Protein AF-A0A2N0QDV9-F1 (afdb_monomer_lite)

Foldseek 3Di:
DFKKKKKWWAFAFWDDDPFKIKGKTWAQADPVRDTAIAIEMETPPLDDPQADDDDHQWTKTFIAGWDADPLHIYGHGSHIHTDDADADPVRDGDGDDSSRDDHIFMKMKDKWAFDDAWADEPQKIWTKTWDFDDDPVDPGTDIAIAIEIEGCPPPLCVVCNVVSQFFGIKIFIFTFPGWDDFANHIYGYGYTPDIDGDPVGTDPDDDDDDYDDYDDDPDDRSVVVRVPGDHYDDDDDDDDDDDDDDDDPPPVVVVVVVVVVPDDDDPPLPPVCVVDVFWDWDDDPNDIDTDGDDD

pLDDT: mean 71.98, std 25.56, range [22.72, 97.56]

Radius of gyration: 20.95 Å; chains: 1; bounding box: 56×57×56 Å

Secondary structure (DSSP, 8-state):
--EEEEEEEEEEEEEE-SSEEEEEEE---TTT----EEEEEEETT---TTB----TT-EEEEEEEEEEETTEEEEEEEEEEEPPPPB-TTS-BPPPPTTTSPP-PPEEEEEEEE-S--EEETTEEEEEEEEEE--TTSSS-EEEEEEEEEETT-GGGGGGTTTTTTBS-EEEEEEEEEEEEETTEEEEEEEEEEEEE-TT-B---------PPP---SS-HHHHHHTT--------------------THHHHHHHHHTTS-----TTHHHHHTT-TTEEEEEETTEEEEEEPP-

Sequence (295 aa):
MTATLSVIALVVRLRESSHTAFGDAIYREKVSNENPVFGFKQFSNALHDYNEAFKEGDLVHFGGKFTIDDNKLMLLVEAACVLEPQLGRNGERLKWEPEKIPSTKPFVHITTSACEPLSTSNNMNFVKTKSLIYSPFHSAARYINFEIGYSSESKWLEYLSDKWSEFANFFVAGFLEAIYTDGSTTYVQIDAKLIDYDVRFRTSTSSNNYQPSPQRSTTNAFAQRRNKSTPNSPVKTHITPKSANYLICVMVKLINLLNRKEVIIKKEVVEDAERNKNYFAYYTNNKKICQKSFP

Organism: NCBI:txid588596

Structure (mmCIF, N/CA/C/O backbone):
data_AF-A0A2N0QDV9-F1
#
_entry.id   AF-A0A2N0QDV9-F1
#
loop_
_atom_site.group_PDB
_atom_site.id
_atom_site.type_symbol
_atom_site.label_atom_id
_atom_site.label_alt_id
_atom_site.label_comp_id
_atom_site.label_asym_id
_atom_site.label_entity_id
_atom_site.label_seq_id
_atom_site.pdbx_PDB_ins_code
_atom_site.Cartn_x
_atom_site.Cartn_y
_atom_site.Cartn_z
_atom_site.occupancy
_atom_site.B_iso_or_equiv
_atom_site.auth_seq_id
_atom_site.auth_comp_id
_atom_site.auth_asym_id
_atom_site.auth_atom_id
_atom_site.pdbx_PDB_model_num
ATOM 1 N N . MET A 1 1 ? -14.960 -0.781 0.902 1.00 70.00 1 MET A N 1
ATOM 2 C CA . MET A 1 1 ? -13.769 -0.260 1.605 1.00 70.00 1 MET A CA 1
ATOM 3 C C . MET A 1 1 ? -12.644 -0.085 0.610 1.00 70.00 1 MET A C 1
ATOM 5 O O . MET A 1 1 ? -12.568 -0.858 -0.340 1.00 70.00 1 MET A O 1
ATOM 9 N N . THR A 1 2 ? -11.808 0.925 0.825 1.00 81.06 2 THR A N 1
ATOM 10 C CA . THR A 1 2 ? -10.700 1.298 -0.062 1.00 81.06 2 THR A CA 1
ATOM 11 C C . THR A 1 2 ? -9.374 0.934 0.603 1.00 81.06 2 THR A C 1
ATOM 13 O O . THR A 1 2 ? -9.279 0.996 1.827 1.00 81.06 2 THR A O 1
ATOM 16 N N . ALA A 1 3 ? -8.358 0.576 -0.178 1.00 91.31 3 ALA A N 1
ATOM 17 C CA . ALA A 1 3 ? -6.980 0.466 0.294 1.00 91.31 3 ALA A CA 1
ATOM 18 C C . ALA A 1 3 ? -6.031 0.875 -0.834 1.00 91.31 3 ALA A C 1
ATOM 20 O O . ALA A 1 3 ? -5.851 0.135 -1.803 1.00 91.31 3 ALA A O 1
ATOM 21 N N . THR A 1 4 ? -5.480 2.081 -0.734 1.00 94.88 4 THR A N 1
ATOM 22 C CA . THR A 1 4 ? -4.576 2.668 -1.725 1.00 94.88 4 THR A CA 1
ATOM 23 C C . THR A 1 4 ? -3.191 2.931 -1.147 1.00 94.88 4 THR A C 1
ATOM 25 O O . THR A 1 4 ? -3.016 3.112 0.057 1.00 94.88 4 THR A O 1
ATOM 28 N N . LEU A 1 5 ? -2.201 2.885 -2.032 1.00 94.06 5 LEU A N 1
ATOM 29 C CA . LEU A 1 5 ? -0.769 2.851 -1.759 1.00 94.06 5 LEU A CA 1
ATOM 30 C C . LEU A 1 5 ? -0.060 3.813 -2.721 1.00 94.06 5 LEU A C 1
ATOM 32 O O . LEU A 1 5 ? -0.370 3.838 -3.911 1.00 94.06 5 LEU A O 1
ATOM 36 N N . SER A 1 6 ? 0.897 4.577 -2.198 1.00 94.19 6 SER A N 1
ATOM 37 C CA . SER A 1 6 ? 1.837 5.422 -2.934 1.00 94.19 6 SER A CA 1
ATOM 38 C C . SER A 1 6 ? 3.269 5.110 -2.489 1.00 94.19 6 SER A C 1
ATOM 40 O O . SER A 1 6 ? 3.591 5.242 -1.305 1.00 94.19 6 SER A O 1
ATOM 42 N N . VAL A 1 7 ? 4.141 4.720 -3.421 1.00 93.94 7 VAL A N 1
ATOM 43 C CA . VAL A 1 7 ? 5.538 4.340 -3.144 1.00 93.94 7 VAL A CA 1
ATOM 44 C C . VAL A 1 7 ? 6.446 4.670 -4.331 1.00 93.94 7 VAL A C 1
ATOM 46 O O . VAL A 1 7 ? 6.047 4.507 -5.479 1.00 93.94 7 VAL A O 1
ATOM 49 N N . ILE A 1 8 ? 7.673 5.129 -4.066 1.00 93.94 8 ILE A N 1
ATOM 50 C CA . ILE A 1 8 ? 8.724 5.227 -5.092 1.00 93.94 8 ILE A CA 1
ATOM 51 C C . ILE A 1 8 ? 9.586 3.971 -4.987 1.00 93.94 8 ILE A C 1
ATOM 53 O O . ILE A 1 8 ? 10.082 3.672 -3.897 1.00 93.94 8 ILE A O 1
ATOM 57 N N . ALA A 1 9 ? 9.737 3.251 -6.096 1.00 95.31 9 ALA A N 1
ATOM 58 C CA . ALA A 1 9 ? 10.366 1.939 -6.147 1.00 95.31 9 ALA A CA 1
ATOM 59 C C . ALA A 1 9 ? 11.146 1.715 -7.450 1.00 95.31 9 ALA A C 1
ATOM 61 O O . ALA A 1 9 ? 10.781 2.236 -8.501 1.00 95.31 9 ALA A O 1
ATOM 62 N N . LEU A 1 10 ? 12.211 0.921 -7.382 1.00 95.31 10 LEU A N 1
ATOM 63 C CA . LEU A 1 10 ? 12.990 0.474 -8.535 1.00 95.31 10 LEU A CA 1
ATOM 64 C C . LEU A 1 10 ? 12.353 -0.784 -9.128 1.00 95.31 10 LEU A C 1
ATOM 66 O O . LEU A 1 10 ? 12.128 -1.761 -8.410 1.00 95.31 10 LEU A O 1
ATOM 70 N N . VAL A 1 11 ? 12.080 -0.774 -10.432 1.00 96.69 11 VAL A N 1
ATOM 71 C CA . VAL A 1 11 ? 11.555 -1.941 -11.154 1.00 96.69 11 VAL A CA 1
ATOM 72 C C . VAL A 1 11 ? 12.692 -2.937 -11.374 1.00 96.69 11 VAL A C 1
ATOM 74 O O . VAL A 1 11 ? 13.601 -2.687 -12.164 1.00 96.69 11 VAL A O 1
ATOM 77 N N . VAL A 1 12 ? 12.647 -4.072 -10.671 1.00 96.12 12 VAL A N 1
ATOM 78 C CA . VAL A 1 12 ? 13.681 -5.128 -10.739 1.00 96.12 12 VAL A CA 1
ATOM 79 C C . VAL A 1 12 ? 13.264 -6.323 -11.592 1.00 96.12 12 VAL A C 1
ATOM 81 O O . VAL A 1 12 ? 14.084 -7.196 -11.871 1.00 96.12 12 VAL A O 1
ATOM 84 N N . ARG A 1 13 ? 11.987 -6.388 -11.981 1.00 97.06 13 ARG A N 1
ATOM 85 C CA . ARG A 1 13 ? 11.452 -7.377 -12.913 1.00 97.06 13 ARG A CA 1
ATOM 86 C C . ARG A 1 13 ? 10.214 -6.827 -13.607 1.00 97.06 13 ARG A C 1
ATOM 88 O O . ARG A 1 13 ? 9.307 -6.364 -12.917 1.00 97.06 13 ARG A O 1
ATOM 95 N N . LEU A 1 14 ? 10.132 -6.956 -14.926 1.00 96.56 14 LEU A N 1
ATOM 96 C CA . LEU A 1 14 ? 8.953 -6.621 -15.722 1.00 96.56 14 LEU A CA 1
ATOM 97 C C . LEU A 1 14 ? 8.621 -7.763 -16.686 1.00 96.56 14 LEU A C 1
ATOM 99 O O . LEU A 1 14 ? 9.490 -8.358 -17.317 1.00 96.56 14 LEU A O 1
ATOM 103 N N . ARG A 1 15 ? 7.334 -8.082 -16.797 1.00 96.12 15 ARG A N 1
ATOM 104 C CA . ARG A 1 15 ? 6.776 -9.013 -17.774 1.00 96.12 15 ARG A CA 1
ATOM 105 C C . ARG A 1 15 ? 5.546 -8.384 -18.395 1.00 96.12 15 ARG A C 1
ATOM 107 O O . ARG A 1 15 ? 4.671 -7.883 -17.690 1.00 96.12 15 ARG A O 1
ATOM 114 N N . GLU A 1 16 ? 5.477 -8.443 -19.712 1.00 91.94 16 GLU A N 1
ATOM 115 C CA . GLU A 1 16 ? 4.384 -7.872 -20.486 1.00 91.94 16 GLU A CA 1
ATOM 116 C C . GLU A 1 16 ? 3.552 -8.969 -21.152 1.00 91.94 16 GLU A C 1
ATOM 118 O O . GLU A 1 16 ? 3.992 -10.098 -21.375 1.00 91.94 16 GLU A O 1
ATOM 123 N N . SER A 1 17 ? 2.304 -8.625 -21.432 1.00 89.44 17 SER A N 1
ATOM 124 C CA . SER A 1 17 ? 1.302 -9.442 -22.110 1.00 89.44 17 SER A CA 1
ATOM 125 C C . SER A 1 17 ? 0.343 -8.498 -22.833 1.00 89.44 17 SER A C 1
ATOM 127 O O . SER A 1 17 ? 0.322 -7.306 -22.528 1.00 89.44 17 SER A O 1
ATOM 129 N N . SER A 1 18 ? -0.499 -9.007 -23.737 1.00 85.38 18 SER A N 1
ATOM 130 C CA . SER A 1 18 ? -1.385 -8.176 -24.574 1.00 85.38 18 SER A CA 1
ATOM 131 C C . SER A 1 18 ? -2.261 -7.171 -23.807 1.00 85.38 18 SER A C 1
ATOM 133 O O . SER A 1 18 ? -2.671 -6.163 -24.384 1.00 85.38 18 SER A O 1
ATOM 135 N N . HIS A 1 19 ? -2.566 -7.434 -22.528 1.00 87.81 19 HIS A N 1
ATOM 136 C CA . HIS A 1 19 ? -3.451 -6.597 -21.707 1.00 87.81 19 HIS A CA 1
ATOM 137 C C . HIS A 1 19 ? -2.918 -6.263 -20.301 1.00 87.81 19 HIS A C 1
ATOM 139 O O . HIS A 1 19 ? -3.566 -5.499 -19.583 1.00 87.81 19 HIS A O 1
ATOM 145 N N . THR A 1 20 ? -1.768 -6.808 -19.880 1.00 91.38 20 THR A N 1
ATOM 146 C CA . THR A 1 20 ? -1.174 -6.502 -18.562 1.00 91.38 20 THR A CA 1
ATOM 147 C C . THR A 1 20 ? 0.347 -6.430 -18.576 1.00 91.38 20 THR A C 1
ATOM 149 O O . THR A 1 20 ? 1.011 -7.313 -19.122 1.00 91.38 20 THR A O 1
ATOM 152 N N . ALA A 1 21 ? 0.882 -5.433 -17.878 1.00 93.06 21 ALA A N 1
ATOM 153 C CA . ALA A 1 21 ? 2.255 -5.411 -17.391 1.00 93.06 21 ALA A CA 1
ATOM 154 C C . ALA A 1 21 ? 2.257 -5.879 -15.926 1.00 93.06 21 ALA A C 1
ATOM 156 O O . ALA A 1 21 ? 1.385 -5.494 -15.145 1.00 93.06 21 ALA A O 1
ATOM 157 N N . PHE A 1 22 ? 3.194 -6.733 -15.529 1.00 95.44 22 PHE A N 1
ATOM 158 C CA . PHE A 1 22 ? 3.298 -7.231 -14.155 1.00 95.44 22 PHE A CA 1
ATOM 159 C C . PHE A 1 22 ? 4.736 -7.600 -13.806 1.00 95.44 22 PHE A C 1
ATOM 161 O O . PHE A 1 22 ? 5.542 -7.901 -14.683 1.00 95.44 22 PHE A O 1
ATOM 168 N N . GLY A 1 23 ? 5.079 -7.594 -12.523 1.00 96.38 23 GLY A N 1
ATOM 169 C CA . GLY A 1 23 ? 6.467 -7.791 -12.132 1.00 96.38 23 GLY A CA 1
ATOM 170 C C . GLY A 1 23 ? 6.729 -7.625 -10.647 1.00 96.38 23 GLY A C 1
ATOM 171 O O . GLY A 1 23 ? 5.826 -7.759 -9.819 1.00 96.38 23 GLY A O 1
ATOM 172 N N . ASP A 1 24 ? 7.987 -7.331 -10.335 1.00 97.56 24 ASP A N 1
ATOM 173 C CA . ASP A 1 24 ? 8.483 -7.105 -8.984 1.00 97.56 24 ASP A CA 1
ATOM 174 C C . ASP A 1 24 ? 9.263 -5.789 -8.936 1.00 97.56 24 ASP A C 1
ATOM 176 O O . ASP A 1 24 ? 10.072 -5.485 -9.819 1.00 97.56 24 ASP A O 1
ATOM 180 N N . ALA A 1 25 ? 9.027 -5.012 -7.885 1.00 96.94 25 ALA A N 1
ATOM 181 C CA . ALA A 1 25 ? 9.718 -3.759 -7.621 1.00 96.94 25 ALA A CA 1
ATOM 182 C C . ALA A 1 25 ? 10.193 -3.716 -6.165 1.00 96.94 25 ALA A C 1
ATOM 184 O O . ALA A 1 25 ? 9.624 -4.380 -5.293 1.00 96.94 25 ALA A O 1
ATOM 185 N N . ILE A 1 26 ? 11.244 -2.940 -5.903 1.00 95.12 26 ILE A N 1
ATOM 186 C CA . ILE A 1 26 ? 11.798 -2.750 -4.559 1.00 95.12 26 ILE A CA 1
ATOM 187 C C . ILE A 1 26 ? 11.698 -1.291 -4.141 1.00 95.12 26 ILE A C 1
ATOM 189 O O . ILE A 1 26 ? 12.078 -0.393 -4.891 1.00 95.12 26 ILE A O 1
ATOM 193 N N . TYR A 1 27 ? 11.216 -1.045 -2.928 1.00 92.81 27 TYR A N 1
ATOM 194 C CA . TYR A 1 27 ? 11.435 0.234 -2.253 1.00 92.81 27 TYR A CA 1
ATOM 195 C C . TYR A 1 27 ? 12.565 0.074 -1.232 1.00 92.81 27 TYR A C 1
ATOM 197 O O . TYR A 1 27 ? 13.022 -1.040 -0.982 1.00 92.81 27 TYR A O 1
ATOM 205 N N . ARG A 1 28 ? 13.046 1.179 -0.661 1.00 86.81 28 ARG A N 1
ATOM 206 C CA . ARG A 1 28 ? 14.083 1.173 0.378 1.00 86.81 28 ARG A CA 1
ATOM 207 C C . ARG A 1 28 ? 13.483 1.697 1.671 1.00 86.81 28 ARG A C 1
ATOM 209 O O . ARG A 1 28 ? 13.173 2.884 1.752 1.00 86.81 28 ARG A O 1
ATOM 216 N N . GLU A 1 29 ? 13.308 0.835 2.665 1.00 84.12 29 GLU A N 1
ATOM 217 C CA . GLU A 1 29 ? 12.724 1.236 3.948 1.00 84.12 29 GLU A CA 1
ATOM 218 C C . GLU A 1 29 ? 13.679 2.197 4.686 1.00 84.12 29 GLU A C 1
ATOM 220 O O . GLU A 1 29 ? 14.900 2.113 4.553 1.00 84.12 29 GLU A O 1
ATOM 225 N N . LYS A 1 30 ? 13.138 3.175 5.418 1.00 74.75 30 LYS A N 1
ATOM 226 C CA . LYS A 1 30 ? 13.918 4.287 5.981 1.00 74.75 30 LYS A CA 1
ATOM 227 C C . LYS A 1 30 ? 14.562 3.971 7.338 1.00 74.75 30 LYS A C 1
ATOM 229 O O . LYS A 1 30 ? 15.527 4.635 7.709 1.00 74.75 30 LYS A O 1
ATOM 234 N N . VAL A 1 31 ? 14.019 3.018 8.090 1.00 71.69 31 VAL A N 1
ATOM 235 C CA . VAL A 1 31 ? 14.417 2.682 9.464 1.00 71.69 31 VAL A CA 1
ATOM 236 C C . VAL A 1 31 ? 15.322 1.452 9.493 1.00 71.69 31 VAL A C 1
ATOM 238 O O . VAL A 1 31 ? 16.354 1.495 10.157 1.00 71.69 31 VAL A O 1
ATOM 241 N N . SER A 1 32 ? 14.980 0.384 8.764 1.00 72.56 32 SER A N 1
ATOM 242 C CA . SER A 1 32 ? 15.842 -0.805 8.647 1.00 72.56 32 SER A CA 1
ATOM 243 C C . SER A 1 32 ? 16.911 -0.686 7.555 1.00 72.56 32 SER A C 1
ATOM 245 O O . SER A 1 32 ? 17.892 -1.425 7.583 1.00 72.56 32 SER A O 1
ATOM 247 N N . ASN A 1 33 ? 16.742 0.243 6.603 1.00 75.69 33 ASN A N 1
ATOM 248 C CA . ASN A 1 33 ? 17.551 0.354 5.380 1.00 75.69 33 ASN A CA 1
ATOM 249 C C . ASN A 1 33 ? 17.529 -0.924 4.505 1.00 75.69 33 ASN A C 1
ATOM 251 O O . ASN A 1 33 ? 18.383 -1.108 3.642 1.00 75.69 33 ASN A O 1
ATOM 255 N N . GLU A 1 34 ? 16.543 -1.799 4.700 1.00 85.88 34 GLU A N 1
ATOM 256 C CA . GLU A 1 34 ? 16.302 -2.958 3.838 1.00 85.88 34 GLU A CA 1
ATOM 257 C C . GLU A 1 34 ? 15.664 -2.535 2.505 1.00 85.88 34 GLU A C 1
ATOM 259 O O . GLU A 1 34 ? 15.126 -1.429 2.364 1.00 85.88 34 GLU A O 1
ATOM 264 N N . ASN A 1 35 ? 15.643 -3.459 1.540 1.00 89.75 35 ASN A N 1
ATOM 265 C CA . ASN A 1 35 ? 14.984 -3.286 0.246 1.00 89.75 35 ASN A CA 1
ATOM 266 C C . ASN A 1 35 ? 13.810 -4.276 0.049 1.00 89.75 35 ASN A C 1
ATOM 268 O O . ASN A 1 35 ? 13.972 -5.269 -0.667 1.00 89.75 35 ASN A O 1
ATOM 272 N N . PRO A 1 36 ? 12.629 -4.068 0.673 1.00 91.38 36 PRO A N 1
ATOM 273 C CA . PRO A 1 36 ? 11.507 -4.995 0.541 1.00 91.38 36 PRO A CA 1
ATOM 274 C C . PRO A 1 36 ? 10.978 -5.092 -0.897 1.00 91.38 36 PRO A C 1
ATOM 276 O O . PRO A 1 36 ? 10.728 -4.082 -1.561 1.00 91.38 36 PRO A O 1
ATOM 279 N N . VAL A 1 37 ? 10.758 -6.329 -1.351 1.00 94.19 37 VAL A N 1
ATOM 280 C CA . VAL A 1 37 ? 10.209 -6.647 -2.676 1.00 94.19 37 VAL A CA 1
ATOM 281 C C . VAL A 1 37 ? 8.685 -6.724 -2.612 1.00 94.19 37 VAL A C 1
ATOM 283 O O . VAL A 1 37 ? 8.132 -7.508 -1.840 1.00 94.19 37 VAL A O 1
ATOM 286 N N . PHE A 1 38 ? 7.995 -5.982 -3.477 1.00 95.81 38 PHE A N 1
ATOM 287 C CA . PHE A 1 38 ? 6.551 -6.100 -3.680 1.00 95.81 38 PHE A CA 1
ATOM 288 C C . PHE A 1 38 ? 6.231 -6.473 -5.129 1.00 95.81 38 PHE A C 1
ATOM 290 O O . PHE A 1 38 ? 6.975 -6.147 -6.055 1.00 95.81 38 PHE A O 1
ATOM 297 N N . GLY A 1 39 ? 5.125 -7.190 -5.323 1.00 96.69 39 GLY A N 1
ATOM 298 C CA . GLY A 1 39 ? 4.642 -7.544 -6.654 1.00 96.69 39 GLY A CA 1
ATOM 299 C C . GLY A 1 39 ? 3.725 -6.452 -7.189 1.00 96.69 39 GLY A C 1
ATOM 300 O O . GLY A 1 39 ? 2.959 -5.861 -6.426 1.00 96.69 39 GLY A O 1
ATOM 301 N N . PHE A 1 40 ? 3.756 -6.196 -8.494 1.00 96.50 40 PHE A N 1
ATOM 302 C CA . PHE A 1 40 ? 2.857 -5.232 -9.127 1.00 96.50 40 PHE A CA 1
ATOM 303 C C . PHE A 1 40 ? 2.157 -5.799 -10.366 1.00 96.50 40 PHE A C 1
ATOM 305 O O . PHE A 1 40 ? 2.634 -6.739 -11.006 1.00 96.50 40 PHE A O 1
ATOM 312 N N . LYS A 1 41 ? 1.004 -5.213 -10.699 1.00 95.19 41 LYS A N 1
ATOM 313 C CA . LYS A 1 41 ? 0.243 -5.446 -11.933 1.00 95.19 41 LYS A CA 1
ATOM 314 C C . LYS A 1 41 ? -0.381 -4.130 -12.390 1.00 95.19 41 LYS A C 1
ATOM 316 O O . LYS A 1 41 ? -0.944 -3.411 -11.572 1.00 95.19 41 LYS A O 1
ATOM 321 N N . GLN A 1 42 ? -0.336 -3.856 -13.684 1.00 93.69 42 GLN A N 1
ATOM 322 C CA . GLN A 1 42 ? -1.007 -2.749 -14.357 1.00 93.69 42 GLN A CA 1
ATOM 323 C C . GLN A 1 42 ? -1.779 -3.320 -15.552 1.00 93.69 42 GLN A C 1
ATOM 325 O O . GLN A 1 42 ? -1.281 -4.212 -16.242 1.00 93.69 42 GLN A O 1
ATOM 330 N N . PHE A 1 43 ? -2.993 -2.834 -15.802 1.00 91.06 43 PHE A N 1
ATOM 331 C CA . PHE A 1 43 ? -3.729 -3.170 -17.025 1.00 91.06 43 PHE A CA 1
ATOM 332 C C . PHE A 1 43 ? -3.430 -2.145 -18.118 1.00 91.06 43 PHE A C 1
ATOM 334 O O . PHE A 1 43 ? -3.308 -0.957 -17.829 1.00 91.06 43 PHE A O 1
ATOM 341 N N . SER A 1 44 ? -3.377 -2.578 -19.379 1.00 83.62 44 SER A N 1
ATOM 342 C CA . SER A 1 44 ? -3.125 -1.682 -20.520 1.00 83.62 44 SER A CA 1
ATOM 343 C C . SER A 1 44 ? -4.221 -0.628 -20.732 1.00 83.62 44 SER A C 1
ATOM 345 O O . SER A 1 44 ? -3.984 0.384 -21.383 1.00 83.62 44 SER A O 1
ATOM 347 N N . ASN A 1 45 ? -5.415 -0.839 -20.166 1.00 81.19 45 ASN A N 1
ATOM 348 C CA . ASN A 1 45 ? -6.524 0.116 -20.166 1.00 81.19 45 ASN A CA 1
ATOM 349 C C . ASN A 1 45 ? -6.596 0.986 -18.893 1.00 81.19 45 ASN A C 1
ATOM 351 O O . ASN A 1 45 ? -7.611 1.648 -18.673 1.00 81.19 45 ASN A O 1
ATOM 355 N N . ALA A 1 46 ? -5.550 1.001 -18.056 1.00 72.44 46 ALA A N 1
ATOM 356 C CA . ALA A 1 46 ? -5.421 1.934 -16.937 1.00 72.44 46 ALA A CA 1
ATOM 357 C C . ALA A 1 46 ? -5.136 3.356 -17.459 1.00 72.44 46 ALA A C 1
ATOM 359 O O . ALA A 1 46 ? -4.015 3.858 -17.403 1.00 72.44 46 ALA A O 1
ATOM 360 N N . LEU A 1 47 ? -6.162 4.005 -18.009 1.00 62.44 47 LEU A N 1
ATOM 361 C CA . LEU A 1 47 ? -6.077 5.369 -18.522 1.00 62.44 47 LEU A CA 1
ATOM 362 C C . LEU A 1 47 ? -5.968 6.362 -17.357 1.00 62.44 47 LEU A C 1
ATOM 364 O O . LEU A 1 47 ? -6.946 6.636 -16.663 1.00 62.44 47 LEU A O 1
ATOM 368 N N . HIS A 1 48 ? -4.768 6.902 -17.163 1.00 68.12 48 HIS A N 1
ATOM 369 C CA . HIS A 1 48 ? -4.495 8.030 -16.281 1.00 68.12 48 HIS A CA 1
ATOM 370 C C . HIS A 1 48 ? -3.424 8.901 -16.938 1.00 68.12 48 HIS A C 1
ATOM 372 O O . HIS A 1 48 ? -2.407 8.382 -17.391 1.00 68.12 48 HIS A O 1
ATOM 378 N N . ASP A 1 49 ? -3.604 10.221 -16.911 1.00 69.06 49 ASP A N 1
ATOM 379 C CA . ASP A 1 49 ? -2.689 11.220 -17.500 1.00 69.06 49 ASP A CA 1
ATOM 380 C C . ASP A 1 49 ? -1.250 11.208 -16.925 1.00 69.06 49 ASP A C 1
ATOM 382 O O . ASP A 1 49 ? -0.400 11.975 -17.367 1.00 69.06 49 ASP A O 1
ATOM 386 N N . TYR A 1 50 ? -0.987 10.358 -15.923 1.00 67.25 50 TYR A N 1
ATOM 387 C CA . TYR A 1 50 ? 0.296 10.156 -15.241 1.00 67.25 50 TYR A CA 1
ATOM 388 C C . TYR A 1 50 ? 0.748 8.680 -15.284 1.00 67.25 50 TYR A C 1
ATOM 390 O O . TYR A 1 50 ? 1.411 8.216 -14.359 1.00 67.25 50 TYR A O 1
ATOM 398 N N . ASN A 1 51 ? 0.324 7.912 -16.297 1.00 84.56 51 ASN A N 1
ATOM 399 C CA . ASN A 1 51 ? 0.860 6.580 -16.593 1.00 84.56 51 ASN A CA 1
ATOM 400 C C . ASN A 1 51 ? 1.886 6.679 -17.726 1.00 84.56 51 ASN A C 1
ATOM 402 O O . ASN A 1 51 ? 1.548 6.648 -18.908 1.00 84.56 51 ASN A O 1
ATOM 406 N N . GLU A 1 52 ? 3.147 6.803 -17.334 1.00 88.62 52 GLU A N 1
ATOM 407 C CA . GLU A 1 52 ? 4.306 6.763 -18.216 1.00 88.62 52 GLU A CA 1
ATOM 408 C C . GLU A 1 52 ? 4.752 5.311 -18.444 1.00 88.62 52 GLU A C 1
ATOM 410 O O . GLU A 1 52 ? 4.550 4.436 -17.599 1.00 88.62 52 GLU A O 1
ATOM 415 N N . ALA A 1 53 ? 5.368 5.038 -19.596 1.00 89.12 53 ALA A N 1
ATOM 416 C CA . ALA A 1 53 ? 5.929 3.723 -19.889 1.00 89.12 53 ALA A CA 1
ATOM 417 C C . ALA A 1 53 ? 7.274 3.543 -19.164 1.00 89.12 53 ALA A C 1
ATOM 419 O O . ALA A 1 53 ? 8.193 4.340 -19.357 1.00 89.12 53 ALA A O 1
ATOM 420 N N . PHE A 1 54 ? 7.390 2.480 -18.368 1.00 92.06 54 PHE A N 1
ATOM 421 C CA . PHE A 1 54 ? 8.572 2.143 -17.570 1.00 92.06 54 PHE A CA 1
ATOM 422 C C . PHE A 1 54 ? 9.084 0.733 -17.889 1.00 92.06 54 PHE A C 1
ATOM 424 O O . PHE A 1 54 ? 8.352 -0.110 -18.402 1.00 92.06 54 PHE A O 1
ATOM 431 N N . LYS A 1 55 ? 10.345 0.462 -17.551 1.00 93.19 55 LYS A N 1
ATOM 432 C CA . LYS A 1 55 ? 11.040 -0.820 -17.780 1.00 93.19 55 LYS A CA 1
ATOM 433 C C . LYS A 1 55 ? 11.903 -1.220 -16.580 1.00 93.19 55 LYS A C 1
ATOM 435 O O . LYS A 1 55 ? 12.043 -0.477 -15.612 1.00 93.19 55 LYS A O 1
ATOM 440 N N . GLU A 1 56 ? 12.514 -2.401 -16.651 1.00 94.88 56 GLU A N 1
ATOM 441 C CA . GLU A 1 56 ? 13.516 -2.835 -15.671 1.00 94.88 56 GLU A CA 1
ATOM 442 C C . GLU A 1 56 ? 14.678 -1.829 -15.571 1.00 94.88 56 GLU A C 1
ATOM 444 O O . GLU A 1 56 ? 15.230 -1.384 -16.581 1.00 94.88 56 GLU A O 1
ATOM 449 N N . GLY A 1 57 ? 15.051 -1.481 -14.338 1.00 92.50 57 GLY A N 1
ATOM 450 C CA . GLY A 1 57 ? 16.072 -0.480 -14.028 1.00 92.50 57 GLY A CA 1
ATOM 451 C C . GLY A 1 57 ? 15.559 0.957 -13.869 1.00 92.50 57 GLY A C 1
ATOM 452 O O . GLY A 1 57 ? 16.325 1.801 -13.400 1.00 92.50 57 GLY A O 1
ATOM 453 N N . ASP A 1 58 ? 14.295 1.246 -14.198 1.00 92.62 58 ASP A N 1
ATOM 454 C CA . ASP A 1 58 ? 13.697 2.563 -13.952 1.00 92.62 58 ASP A CA 1
ATOM 455 C C . ASP A 1 58 ? 13.239 2.705 -12.486 1.00 92.62 58 ASP A C 1
ATOM 457 O O . ASP A 1 58 ? 12.717 1.768 -11.869 1.00 92.62 58 ASP A O 1
ATOM 461 N N . LEU A 1 59 ? 13.408 3.908 -11.928 1.00 93.56 59 LEU A N 1
ATOM 462 C CA . LEU A 1 59 ? 12.861 4.299 -10.628 1.00 93.56 59 LEU A CA 1
ATOM 463 C C . LEU A 1 59 ? 11.500 4.964 -10.857 1.00 93.56 59 LEU A C 1
ATOM 465 O O . LEU A 1 59 ? 11.423 5.970 -11.555 1.00 93.56 59 LEU A O 1
ATOM 469 N N . VAL A 1 60 ? 10.431 4.421 -10.277 1.00 93.69 60 VAL A N 1
ATOM 470 C CA . VAL A 1 60 ? 9.046 4.802 -10.594 1.00 93.69 60 VAL A CA 1
ATOM 471 C C . VAL A 1 60 ? 8.286 5.173 -9.322 1.00 93.69 60 VAL A C 1
ATOM 473 O O . VAL A 1 60 ? 8.331 4.452 -8.323 1.00 93.69 60 VAL A O 1
ATOM 476 N N . HIS A 1 61 ? 7.558 6.289 -9.349 1.00 93.94 61 HIS A N 1
ATOM 477 C CA . HIS A 1 61 ? 6.517 6.600 -8.371 1.00 93.94 61 HIS A CA 1
ATOM 478 C C . HIS A 1 61 ? 5.230 5.884 -8.777 1.00 93.94 61 HIS A C 1
ATOM 480 O O . HIS A 1 61 ? 4.527 6.312 -9.691 1.00 93.94 61 HIS A O 1
ATOM 486 N N . PHE A 1 62 ? 4.925 4.794 -8.078 1.00 94.81 62 PHE A N 1
ATOM 487 C CA . PHE A 1 62 ? 3.681 4.055 -8.235 1.00 94.81 62 PHE A CA 1
ATOM 488 C C . PHE A 1 62 ? 2.600 4.571 -7.282 1.00 94.81 62 PHE A C 1
ATOM 490 O O . PHE A 1 62 ? 2.842 4.768 -6.086 1.00 94.81 62 PHE A O 1
ATOM 497 N N . GLY A 1 63 ? 1.381 4.697 -7.801 1.00 94.00 63 GLY A N 1
ATOM 498 C CA . GLY A 1 63 ? 0.150 4.897 -7.043 1.00 94.00 63 GLY A CA 1
ATOM 499 C C . GLY A 1 63 ? -0.930 3.903 -7.476 1.00 94.00 63 GLY A C 1
ATOM 500 O O . GLY A 1 63 ? -1.036 3.574 -8.656 1.00 94.00 63 GLY A O 1
ATOM 501 N N . GLY A 1 64 ? -1.748 3.412 -6.546 1.00 93.31 64 GLY A N 1
ATOM 502 C CA . GLY A 1 64 ? -2.862 2.517 -6.885 1.00 93.31 64 GLY A CA 1
ATOM 503 C C . GLY A 1 64 ? -3.452 1.770 -5.693 1.00 93.31 64 GLY A C 1
ATOM 504 O O . GLY A 1 64 ? -3.314 2.216 -4.554 1.00 93.31 64 GLY A O 1
ATOM 505 N N . LYS A 1 65 ? -4.128 0.642 -5.941 1.00 94.00 65 LYS A N 1
ATOM 506 C CA . LYS A 1 65 ? -4.809 -0.179 -4.918 1.00 94.00 65 LYS A CA 1
ATOM 507 C C . LYS A 1 65 ? -3.941 -1.356 -4.486 1.00 94.00 65 LYS A C 1
ATOM 509 O O . LYS A 1 65 ? -3.391 -2.040 -5.342 1.00 94.00 65 LYS A O 1
ATOM 514 N N . PHE A 1 66 ? -3.855 -1.654 -3.191 1.00 95.25 66 PHE A N 1
ATOM 515 C CA . PHE A 1 66 ? -3.020 -2.759 -2.698 1.00 95.25 66 PHE A CA 1
ATOM 516 C C . PHE A 1 66 ? -3.812 -3.891 -2.037 1.00 95.25 66 PHE A C 1
ATOM 518 O O . PHE A 1 66 ? -4.917 -3.704 -1.529 1.00 95.25 66 PHE A O 1
ATOM 525 N N . THR A 1 67 ? -3.212 -5.080 -2.041 1.00 94.06 67 THR A N 1
ATOM 526 C CA . THR A 1 67 ? -3.609 -6.238 -1.235 1.00 94.06 67 THR A CA 1
ATOM 527 C C . THR A 1 67 ? -2.368 -6.918 -0.649 1.00 94.06 67 THR A C 1
ATOM 529 O O . THR A 1 67 ? -1.243 -6.586 -1.029 1.00 94.06 67 THR A O 1
ATOM 532 N N . ILE A 1 68 ? -2.573 -7.866 0.264 1.00 92.00 68 ILE A N 1
ATOM 533 C CA . ILE A 1 68 ? -1.533 -8.767 0.774 1.00 92.00 68 ILE A CA 1
ATOM 534 C C . ILE A 1 68 ? -1.844 -10.190 0.300 1.00 92.00 68 ILE A C 1
ATOM 536 O O . ILE A 1 68 ? -2.999 -10.618 0.353 1.00 92.00 68 ILE A O 1
ATOM 540 N N . ASP A 1 69 ? -0.819 -10.914 -0.140 1.00 84.94 69 ASP A N 1
ATOM 541 C CA . ASP A 1 69 ? -0.878 -12.334 -0.507 1.00 84.94 69 ASP A CA 1
ATOM 542 C C . ASP A 1 69 ? 0.382 -13.012 0.046 1.00 84.94 69 ASP A C 1
ATOM 544 O O . ASP A 1 69 ? 1.478 -12.514 -0.194 1.00 84.94 69 ASP A O 1
ATOM 548 N N . ASP A 1 70 ? 0.241 -14.065 0.856 1.00 81.62 70 ASP A N 1
ATOM 549 C CA . ASP A 1 70 ? 1.349 -14.775 1.527 1.00 81.62 70 ASP A CA 1
ATOM 550 C C . ASP A 1 70 ? 2.429 -13.846 2.133 1.00 81.62 70 ASP A C 1
ATOM 552 O O . ASP A 1 70 ? 3.624 -13.951 1.859 1.00 81.62 70 ASP A O 1
ATOM 556 N N . ASN A 1 71 ? 1.982 -12.881 2.950 1.00 84.06 71 ASN A N 1
ATOM 557 C CA . ASN A 1 71 ? 2.767 -11.791 3.564 1.00 84.06 71 ASN A CA 1
ATOM 558 C C . ASN A 1 71 ? 3.445 -10.802 2.597 1.00 84.06 71 ASN A C 1
ATOM 560 O O . ASN A 1 71 ? 4.017 -9.808 3.046 1.00 84.06 71 ASN A O 1
ATOM 564 N N . LYS A 1 72 ? 3.344 -11.005 1.283 1.00 88.75 72 LYS A N 1
ATOM 565 C CA . LYS A 1 72 ? 3.874 -10.103 0.265 1.00 88.75 72 LYS A CA 1
ATOM 566 C C . LYS A 1 72 ? 2.880 -8.987 -0.057 1.00 88.75 72 LYS A C 1
ATOM 568 O O . LYS A 1 72 ? 1.680 -9.214 -0.217 1.00 88.75 72 LYS A O 1
ATOM 573 N N . LEU A 1 73 ? 3.396 -7.768 -0.200 1.00 94.12 73 LEU A N 1
ATOM 574 C CA . LEU A 1 73 ? 2.640 -6.626 -0.707 1.00 94.12 73 LEU A CA 1
ATOM 575 C C . LEU A 1 73 ? 2.400 -6.779 -2.218 1.00 94.12 73 LEU A C 1
ATOM 577 O O . LEU A 1 73 ? 3.339 -7.042 -2.972 1.00 94.12 73 LEU A O 1
ATOM 581 N N . MET A 1 74 ? 1.155 -6.586 -2.657 1.00 95.75 74 MET A N 1
ATOM 582 C CA . MET A 1 74 ? 0.742 -6.715 -4.057 1.00 95.75 74 MET A CA 1
ATOM 583 C C . MET A 1 74 ? -0.026 -5.462 -4.508 1.00 95.75 74 MET A C 1
ATOM 585 O O . MET A 1 74 ? -1.113 -5.180 -4.002 1.00 95.75 74 MET A O 1
ATOM 589 N N . LEU A 1 75 ? 0.531 -4.702 -5.457 1.00 95.88 75 LEU A N 1
ATOM 590 C CA . LEU A 1 75 ? 0.004 -3.418 -5.939 1.00 95.88 75 LEU A CA 1
ATOM 591 C C . LEU A 1 75 ? -0.649 -3.545 -7.325 1.00 95.88 75 LEU A C 1
ATOM 593 O O . LEU A 1 75 ? 0.007 -3.882 -8.310 1.00 95.88 75 LEU A O 1
ATOM 597 N N . LEU A 1 76 ? -1.937 -3.214 -7.414 1.00 94.94 76 LEU A N 1
ATOM 598 C CA . LEU A 1 76 ? -2.584 -2.831 -8.664 1.00 94.94 76 LEU A CA 1
ATOM 599 C C . LEU A 1 76 ? -2.243 -1.365 -8.951 1.00 94.94 76 LEU A C 1
ATOM 601 O O . LEU A 1 76 ? -2.753 -0.468 -8.280 1.00 94.94 76 LEU A O 1
ATOM 605 N N . VAL A 1 77 ? -1.385 -1.139 -9.938 1.00 94.50 77 VAL A N 1
ATOM 606 C CA . VAL A 1 77 ? -0.940 0.186 -10.380 1.00 94.50 77 VAL A CA 1
ATOM 607 C C . VAL A 1 77 ? -2.072 0.890 -11.127 1.00 94.50 77 VAL A C 1
ATOM 609 O O . VAL A 1 77 ? -2.646 0.338 -12.065 1.00 94.50 77 VAL A O 1
ATOM 612 N N . GLU A 1 78 ? -2.368 2.122 -10.715 1.00 91.75 78 GLU A N 1
ATOM 613 C CA . GLU A 1 78 ? -3.345 3.016 -11.353 1.00 91.75 78 GLU A CA 1
ATOM 614 C C . GLU A 1 78 ? -2.685 4.318 -11.857 1.00 91.75 78 GLU A C 1
ATOM 616 O O . GLU A 1 78 ? -3.185 4.916 -12.808 1.00 91.75 78 GLU A O 1
ATOM 621 N N . ALA A 1 79 ? -1.545 4.712 -11.273 1.00 91.56 79 ALA A N 1
ATOM 622 C CA . ALA A 1 79 ? -0.651 5.788 -11.711 1.00 91.56 79 ALA A CA 1
ATOM 623 C C . ALA A 1 79 ? 0.826 5.331 -11.617 1.00 91.56 79 ALA A C 1
ATOM 625 O O . ALA A 1 79 ? 1.192 4.656 -10.649 1.00 91.56 79 ALA A O 1
ATOM 626 N N . ALA A 1 80 ? 1.671 5.713 -12.578 1.00 92.56 80 ALA A N 1
ATOM 627 C CA . ALA A 1 80 ? 3.085 5.338 -12.657 1.00 92.56 80 ALA A CA 1
ATOM 628 C C . ALA A 1 80 ? 3.903 6.439 -13.355 1.00 92.56 80 ALA A C 1
ATOM 630 O O . ALA A 1 80 ? 3.860 6.572 -14.574 1.00 92.56 80 ALA A O 1
ATOM 631 N N . CYS A 1 81 ? 4.650 7.217 -12.573 1.00 92.00 81 CYS A N 1
ATOM 632 C CA . CYS A 1 81 ? 5.491 8.324 -13.043 1.00 92.00 81 CYS A CA 1
ATOM 633 C C . CYS A 1 81 ? 6.971 7.930 -12.929 1.00 92.00 81 CYS A C 1
ATOM 635 O O . CYS A 1 81 ? 7.407 7.514 -11.852 1.00 92.00 81 CYS A O 1
ATOM 637 N N . VAL A 1 82 ? 7.748 8.030 -14.008 1.00 91.00 82 VAL A N 1
ATOM 638 C CA . VAL A 1 82 ? 9.175 7.683 -14.022 1.00 91.00 82 VAL A CA 1
ATOM 639 C C . VAL A 1 82 ? 9.984 8.852 -13.464 1.00 91.00 82 VAL A C 1
ATOM 641 O O . VAL A 1 82 ? 9.883 9.989 -13.918 1.00 91.00 82 VAL A O 1
ATOM 644 N N . LEU A 1 83 ? 10.820 8.583 -12.464 1.00 88.88 83 LEU A N 1
ATOM 645 C CA . LEU A 1 83 ? 11.744 9.582 -11.940 1.00 88.88 83 LEU A CA 1
ATOM 646 C C . LEU A 1 83 ? 12.951 9.709 -12.869 1.00 88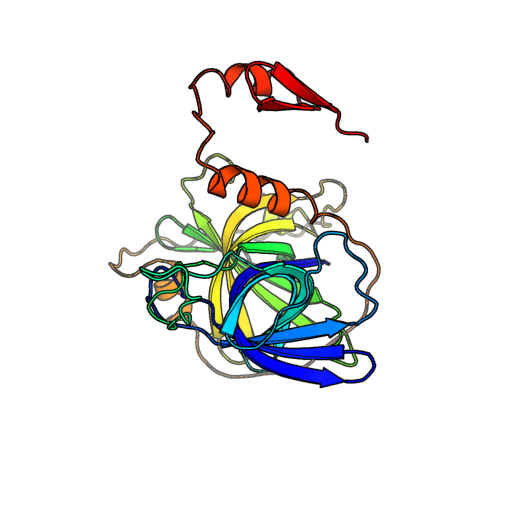.88 83 LEU A C 1
ATOM 648 O O . LEU A 1 83 ? 13.501 8.708 -13.333 1.00 88.88 83 LEU A O 1
ATOM 652 N N . GLU A 1 84 ? 13.397 10.950 -13.069 1.00 83.19 84 GLU A N 1
ATOM 653 C CA . GLU A 1 84 ? 14.593 11.261 -13.854 1.00 83.19 84 GLU A CA 1
ATOM 654 C C . GLU A 1 84 ? 15.787 10.382 -13.426 1.00 83.19 84 GLU A C 1
ATOM 656 O O . GLU A 1 84 ? 16.088 10.279 -12.227 1.00 83.19 84 GLU A O 1
ATOM 661 N N . PRO A 1 85 ? 16.476 9.724 -14.377 1.00 77.50 85 PRO A N 1
ATOM 662 C CA . PRO A 1 85 ? 17.599 8.853 -14.067 1.00 77.50 85 PRO A CA 1
ATOM 663 C C . PRO A 1 85 ? 18.773 9.666 -13.519 1.00 77.50 85 PRO A C 1
ATOM 665 O O . PRO A 1 85 ? 18.982 10.821 -13.892 1.00 77.50 85 PRO A O 1
ATOM 668 N N . GLN A 1 86 ? 19.607 9.038 -12.688 1.00 75.75 86 GLN A N 1
ATOM 669 C CA . GLN A 1 86 ? 20.895 9.639 -12.346 1.00 75.75 86 GLN A CA 1
ATOM 670 C C . GLN A 1 86 ? 21.724 9.805 -13.626 1.00 75.75 86 GLN A C 1
ATOM 672 O O . GLN A 1 86 ? 21.915 8.846 -14.374 1.00 75.75 86 GLN A O 1
ATOM 677 N N . LEU A 1 87 ? 22.217 11.017 -13.876 1.00 82.94 87 LEU A N 1
ATOM 678 C CA . LEU A 1 87 ? 23.121 11.298 -14.988 1.00 82.94 87 LEU A CA 1
ATOM 679 C C . LEU A 1 87 ? 24.569 11.279 -14.496 1.00 82.94 87 LEU A C 1
ATOM 681 O O . LEU A 1 87 ? 24.889 11.838 -13.445 1.00 82.94 87 LEU A O 1
ATOM 685 N N . GLY A 1 88 ? 25.435 10.620 -15.258 1.00 83.31 88 GLY A N 1
ATOM 686 C CA . GLY A 1 88 ? 26.870 10.604 -15.026 1.00 83.31 88 GLY A CA 1
ATOM 687 C C . GLY A 1 88 ? 27.568 11.849 -15.573 1.00 83.31 88 GLY A C 1
ATOM 688 O O . GLY A 1 88 ? 26.935 12.825 -15.984 1.00 83.31 88 GLY A O 1
ATOM 689 N N . ARG A 1 89 ? 28.904 11.841 -15.543 1.00 85.31 89 ARG A N 1
ATOM 690 C CA . ARG A 1 89 ? 29.713 13.048 -15.814 1.00 85.31 89 ARG A CA 1
ATOM 691 C C . ARG A 1 89 ? 29.636 13.524 -17.266 1.00 85.31 89 ARG A C 1
ATOM 693 O O . ARG A 1 89 ? 29.922 14.689 -17.520 1.00 85.31 89 ARG A O 1
ATOM 700 N N . ASN A 1 90 ? 29.237 12.647 -18.181 1.00 88.50 90 ASN A N 1
ATOM 701 C CA . ASN A 1 90 ? 29.141 12.895 -19.615 1.00 88.50 90 ASN A CA 1
ATOM 702 C C . ASN A 1 90 ? 27.671 12.912 -20.093 1.00 88.50 90 ASN A C 1
ATOM 704 O O . ASN A 1 90 ? 27.416 12.850 -21.294 1.00 88.50 90 ASN A O 1
ATOM 708 N N . GLY A 1 91 ? 26.699 12.973 -19.170 1.00 83.94 91 GLY A N 1
ATOM 709 C CA . GLY A 1 91 ? 25.262 12.911 -19.473 1.00 83.94 91 GLY A CA 1
ATOM 710 C C . GLY A 1 91 ? 24.717 11.493 -19.696 1.00 83.94 91 GLY A C 1
ATOM 711 O O . GLY A 1 91 ? 23.563 11.329 -20.091 1.00 83.94 91 GLY A O 1
ATOM 712 N N . GLU A 1 92 ? 25.517 10.458 -19.442 1.00 86.88 92 GLU A N 1
ATOM 713 C CA . GLU A 1 92 ? 25.112 9.059 -19.540 1.00 86.88 92 GLU A CA 1
ATOM 714 C C . GLU A 1 92 ? 24.093 8.686 -18.449 1.00 86.88 92 GLU A C 1
ATOM 716 O O . GLU A 1 92 ? 24.237 9.083 -17.294 1.00 86.88 92 GLU A O 1
ATOM 721 N N . ARG A 1 93 ? 23.060 7.899 -18.786 1.00 82.31 93 ARG A N 1
ATOM 722 C CA . ARG A 1 93 ? 22.104 7.392 -17.786 1.00 82.31 93 ARG A CA 1
ATOM 723 C C . ARG A 1 93 ? 22.766 6.300 -16.946 1.00 82.31 93 ARG A C 1
ATOM 725 O O . ARG A 1 93 ? 23.038 5.210 -17.450 1.00 82.31 93 ARG A O 1
ATOM 732 N N . LEU A 1 94 ? 22.995 6.580 -15.668 1.00 82.25 94 LEU A N 1
ATOM 733 C CA . LEU A 1 94 ? 23.478 5.609 -14.692 1.00 82.25 94 LEU A CA 1
ATOM 734 C C . LEU A 1 94 ? 22.340 4.670 -14.273 1.00 82.25 94 LEU A C 1
ATOM 736 O O . LEU A 1 94 ? 21.176 5.068 -14.199 1.00 82.25 94 LEU A O 1
ATOM 740 N N . LYS A 1 95 ? 22.684 3.416 -13.966 1.00 84.50 95 LYS A N 1
ATOM 741 C CA . LYS A 1 95 ? 21.744 2.461 -13.369 1.00 84.50 95 LYS A CA 1
ATOM 742 C C . LYS A 1 95 ? 21.519 2.792 -11.893 1.00 84.50 95 LYS A C 1
ATOM 744 O O . LYS A 1 95 ? 22.447 3.194 -11.191 1.00 84.50 95 LYS A O 1
ATOM 749 N N . TRP A 1 96 ? 20.296 2.579 -11.419 1.00 87.56 96 TRP A N 1
ATOM 750 C CA . TRP A 1 96 ? 19.977 2.636 -9.997 1.00 87.56 96 TRP A CA 1
ATOM 751 C C . TRP A 1 96 ? 20.437 1.353 -9.296 1.00 87.56 96 TRP A C 1
ATOM 753 O O . TRP A 1 96 ? 19.978 0.269 -9.645 1.00 87.56 96 TRP A O 1
ATOM 763 N N . GLU A 1 97 ? 21.293 1.485 -8.281 1.00 85.81 97 GLU A N 1
ATOM 764 C CA . GLU A 1 97 ? 21.558 0.391 -7.335 1.00 85.81 97 GLU A CA 1
ATOM 765 C C . GLU A 1 97 ? 20.515 0.413 -6.198 1.00 85.81 97 GLU A C 1
ATOM 767 O O . GLU A 1 97 ? 20.152 1.512 -5.749 1.00 85.81 97 GLU A O 1
ATOM 772 N N . PRO A 1 98 ? 20.073 -0.745 -5.669 1.00 84.50 98 PRO A N 1
ATOM 773 C CA . PRO A 1 98 ? 19.113 -0.842 -4.560 1.00 84.50 98 PRO A CA 1
ATOM 774 C C . PRO A 1 98 ? 19.454 0.017 -3.332 1.00 84.50 98 PRO A C 1
ATOM 776 O O . PRO A 1 98 ? 18.576 0.631 -2.725 1.00 84.50 98 PRO A O 1
ATOM 779 N N . GLU A 1 99 ? 20.737 0.126 -2.993 1.00 83.94 99 GLU A N 1
ATOM 780 C CA . GLU A 1 99 ? 21.258 0.844 -1.824 1.00 83.94 99 GLU A CA 1
ATOM 781 C C . GLU A 1 99 ? 21.438 2.350 -2.092 1.00 83.94 99 GLU A C 1
ATOM 783 O O . GLU A 1 99 ? 21.819 3.115 -1.198 1.00 83.94 99 GLU A O 1
ATOM 788 N N . LYS A 1 100 ? 21.172 2.800 -3.326 1.00 83.19 100 LYS A N 1
ATOM 789 C CA . LYS A 1 100 ? 21.317 4.192 -3.787 1.00 83.19 100 LYS A CA 1
ATOM 790 C C . LYS A 1 100 ? 19.988 4.847 -4.171 1.00 83.19 100 LYS A C 1
ATOM 792 O O . LYS A 1 100 ? 19.967 6.061 -4.372 1.00 83.19 100 LYS A O 1
ATOM 797 N N . ILE A 1 101 ? 18.883 4.098 -4.240 1.00 84.56 101 ILE A N 1
ATOM 798 C CA . ILE A 1 101 ? 17.550 4.699 -4.405 1.00 84.56 101 ILE A CA 1
ATOM 799 C C . ILE A 1 101 ? 17.167 5.520 -3.156 1.00 84.56 101 ILE A C 1
ATOM 801 O O . ILE A 1 101 ? 17.648 5.216 -2.052 1.00 84.56 101 ILE A O 1
ATOM 805 N N . PRO A 1 102 ? 16.309 6.551 -3.288 1.00 83.75 102 PRO A N 1
ATOM 806 C CA . PRO A 1 102 ? 15.802 7.305 -2.145 1.00 83.75 102 PRO A CA 1
ATOM 807 C C . PRO A 1 102 ? 15.081 6.390 -1.148 1.00 83.75 102 PRO A C 1
ATOM 809 O O . PRO A 1 102 ? 14.260 5.566 -1.546 1.00 83.75 102 PRO A O 1
ATOM 812 N N . SER A 1 103 ? 15.352 6.547 0.152 1.00 81.06 103 SER A N 1
ATOM 813 C CA . SER A 1 103 ? 14.615 5.829 1.198 1.00 81.06 103 SER A CA 1
ATOM 814 C C . SER A 1 103 ? 13.160 6.298 1.227 1.00 81.06 103 SER A C 1
ATOM 816 O O . SER A 1 103 ? 12.893 7.467 1.532 1.00 81.06 103 SER A O 1
ATOM 818 N N . THR A 1 104 ? 12.223 5.404 0.937 1.00 81.06 104 THR A N 1
ATOM 819 C CA . THR A 1 104 ? 10.794 5.692 0.830 1.00 81.06 104 THR A CA 1
ATOM 820 C C . THR A 1 104 ? 10.010 4.772 1.752 1.00 81.06 104 THR A C 1
ATOM 822 O O . THR A 1 104 ? 10.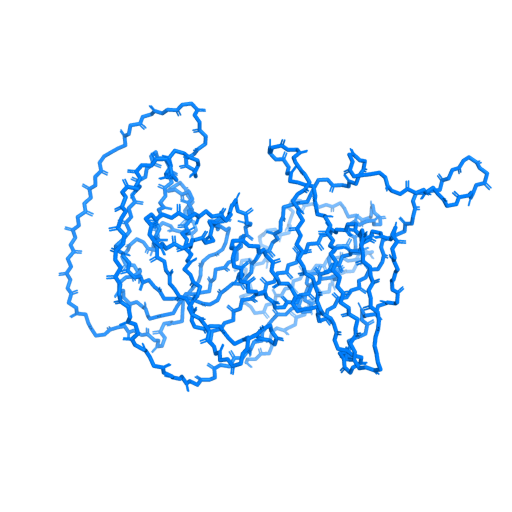179 3.556 1.748 1.00 81.06 104 THR A O 1
ATOM 825 N N . LYS A 1 105 ? 9.126 5.361 2.563 1.00 84.88 105 LYS A N 1
ATOM 826 C CA . LYS A 1 105 ? 8.177 4.593 3.369 1.00 84.88 105 LYS A CA 1
ATOM 827 C C . LYS A 1 105 ? 6.825 4.604 2.655 1.00 84.88 105 LYS A C 1
ATOM 829 O O . LYS A 1 105 ? 6.338 5.702 2.377 1.00 84.88 105 LYS A O 1
ATOM 834 N N . PRO A 1 106 ? 6.240 3.443 2.308 1.00 92.75 106 PRO A N 1
ATOM 835 C CA . PRO A 1 106 ? 4.994 3.396 1.553 1.00 92.75 106 PRO A CA 1
ATOM 836 C C . PRO A 1 106 ? 3.878 4.162 2.273 1.00 92.75 106 PRO A C 1
ATOM 838 O O . PRO A 1 106 ? 3.553 3.851 3.420 1.00 92.75 106 PRO A O 1
ATOM 841 N N . PHE A 1 107 ? 3.307 5.173 1.617 1.00 94.19 107 PHE A N 1
ATOM 842 C CA . PHE A 1 107 ? 2.179 5.927 2.162 1.00 94.19 107 PHE A CA 1
ATOM 843 C C . PHE A 1 107 ? 0.881 5.222 1.782 1.00 94.19 107 PHE A C 1
ATOM 845 O O . PHE A 1 107 ? 0.668 4.894 0.612 1.00 94.19 107 PHE A O 1
ATOM 852 N N . VAL A 1 108 ? 0.021 4.986 2.766 1.00 95.31 108 VAL A N 1
ATOM 853 C CA . VAL A 1 108 ? -1.223 4.229 2.619 1.00 95.31 108 VAL A CA 1
ATOM 854 C C . VAL A 1 108 ? -2.425 5.071 3.018 1.00 95.31 108 VAL A C 1
ATOM 856 O O . VAL A 1 108 ? -2.359 5.872 3.950 1.00 95.31 108 VAL A O 1
ATOM 859 N N . HIS A 1 109 ? -3.537 4.859 2.320 1.00 94.94 109 HIS A N 1
ATOM 860 C CA . HIS A 1 109 ? -4.844 5.408 2.658 1.00 94.94 109 HIS A CA 1
ATOM 861 C C . HIS A 1 109 ? -5.888 4.288 2.602 1.00 94.94 109 HIS A C 1
ATOM 863 O O . HIS A 1 109 ? -6.082 3.655 1.561 1.00 94.94 109 HIS A O 1
ATOM 869 N N . ILE A 1 110 ? -6.543 4.009 3.729 1.00 95.19 110 ILE A N 1
ATOM 870 C CA . ILE A 1 110 ? -7.479 2.887 3.874 1.00 95.19 110 ILE A CA 1
ATOM 871 C C . ILE A 1 110 ? -8.833 3.336 4.428 1.00 95.19 110 ILE A C 1
ATOM 873 O O . ILE A 1 110 ? -8.922 4.301 5.182 1.00 95.19 110 ILE A O 1
ATOM 877 N N . THR A 1 111 ? -9.887 2.590 4.096 1.00 93.50 111 THR A N 1
ATOM 878 C CA . THR A 1 111 ? -11.180 2.626 4.797 1.00 93.50 111 THR A CA 1
ATOM 879 C C . THR A 1 111 ? -11.361 1.310 5.546 1.00 93.50 111 THR A C 1
ATOM 881 O O . THR A 1 111 ? -11.206 0.249 4.934 1.00 93.50 111 THR A O 1
ATOM 884 N N . THR A 1 112 ? -11.674 1.339 6.841 1.00 93.69 112 THR A N 1
ATOM 885 C CA . THR A 1 112 ? -11.607 0.142 7.699 1.00 93.69 112 THR A CA 1
ATOM 886 C C . THR A 1 112 ? -12.556 0.190 8.902 1.00 93.69 112 THR A C 1
ATOM 888 O O . THR A 1 112 ? -13.011 1.267 9.280 1.00 93.69 112 THR A O 1
ATOM 891 N N . SER A 1 113 ? -12.842 -0.965 9.510 1.00 91.94 113 SER A N 1
ATOM 892 C CA . SER A 1 113 ? -13.680 -1.090 10.717 1.00 91.94 113 SER A CA 1
ATOM 893 C C . SER A 1 113 ? -12.884 -1.673 11.881 1.00 91.94 113 SER A C 1
ATOM 895 O O . SER A 1 113 ? -12.201 -2.689 11.708 1.00 91.94 113 SER A O 1
ATOM 897 N N . ALA A 1 114 ? -13.010 -1.083 13.074 1.00 92.06 114 ALA A N 1
ATOM 898 C CA . ALA A 1 114 ? -12.453 -1.645 14.305 1.00 92.06 114 ALA A CA 1
ATOM 899 C C . ALA A 1 114 ? -12.958 -3.076 14.556 1.00 92.06 114 ALA A C 1
ATOM 901 O O . ALA A 1 114 ? -14.072 -3.440 14.172 1.00 92.06 114 ALA A O 1
ATOM 902 N N . CYS A 1 115 ? -12.105 -3.909 15.151 1.00 90.25 115 CYS A N 1
ATOM 903 C CA . CYS A 1 115 ? -12.392 -5.320 15.438 1.00 90.25 115 CYS A CA 1
ATOM 904 C C . CYS A 1 115 ? -12.022 -5.733 16.860 1.00 90.25 115 CYS A C 1
ATOM 906 O O . CYS A 1 115 ? -12.642 -6.642 17.402 1.00 90.25 115 CYS A O 1
ATOM 908 N N . GLU A 1 116 ? -11.038 -5.064 17.452 1.00 86.81 116 GLU A N 1
ATOM 909 C CA . GLU A 1 116 ? -10.657 -5.198 18.855 1.00 86.81 116 GLU A CA 1
ATOM 910 C C . GLU A 1 116 ? -10.724 -3.811 19.521 1.00 86.81 116 GLU A C 1
ATOM 912 O O . GLU A 1 116 ? -10.630 -2.800 18.813 1.00 86.81 116 GLU A O 1
ATOM 917 N N . PRO A 1 117 ? -10.881 -3.727 20.856 1.00 86.06 117 PRO A N 1
ATOM 918 C CA . PRO A 1 117 ? -10.812 -2.462 21.583 1.00 86.06 117 PRO A CA 1
ATOM 919 C C . PRO A 1 117 ? -9.485 -1.720 21.374 1.00 86.06 117 PRO A C 1
ATOM 921 O O . PRO A 1 117 ? -8.464 -2.308 21.003 1.00 86.06 117 PRO A O 1
ATOM 924 N N . LEU A 1 118 ? -9.480 -0.421 21.681 1.00 89.44 118 LEU A N 1
ATOM 925 C CA . LEU A 1 118 ? -8.241 0.348 21.746 1.00 89.44 118 LEU A CA 1
ATOM 926 C C . LEU A 1 118 ? -7.314 -0.226 22.827 1.00 89.44 118 LEU A C 1
ATOM 928 O O . LEU A 1 118 ? -7.751 -0.575 23.921 1.00 89.44 118 LEU A O 1
ATOM 932 N N . SER A 1 119 ? -6.016 -0.277 22.539 1.00 89.25 119 SER A N 1
ATOM 933 C CA . SER A 1 119 ? -4.992 -0.698 23.495 1.00 89.25 119 SER A CA 1
ATOM 934 C C . SER A 1 119 ? -3.779 0.228 23.430 1.00 89.25 119 SER A C 1
ATOM 936 O O . SER A 1 119 ? -3.310 0.565 22.347 1.00 89.25 119 SER A O 1
ATOM 938 N N . THR A 1 120 ? -3.251 0.646 24.576 1.00 87.38 120 THR A N 1
ATOM 939 C CA . THR A 1 120 ? -2.127 1.596 24.648 1.00 87.38 120 THR A CA 1
ATOM 940 C C . THR A 1 120 ? -0.827 0.866 24.990 1.00 87.38 120 THR A C 1
ATOM 942 O O . THR A 1 120 ? -0.817 -0.084 25.774 1.00 87.38 120 THR A O 1
ATOM 945 N N . SER A 1 121 ? 0.295 1.287 24.402 1.00 84.94 121 SER A N 1
ATOM 946 C CA . SER A 1 121 ? 1.626 0.780 24.746 1.00 84.94 121 SER A CA 1
ATOM 947 C C . SER A 1 121 ? 2.686 1.862 24.559 1.00 84.94 121 SER A C 1
ATOM 949 O O . SER A 1 121 ? 2.873 2.374 23.456 1.00 84.94 121 SER A O 1
ATOM 951 N N . ASN A 1 122 ? 3.392 2.213 25.640 1.00 84.88 122 ASN A N 1
ATOM 952 C CA . ASN A 1 122 ? 4.150 3.469 25.731 1.00 84.88 122 ASN A CA 1
ATOM 953 C C . ASN A 1 122 ? 3.239 4.660 25.359 1.00 84.88 122 ASN A C 1
ATOM 955 O O . ASN A 1 122 ? 2.077 4.680 25.756 1.00 84.88 122 ASN A O 1
ATOM 959 N N . ASN A 1 123 ? 3.743 5.616 24.579 1.00 86.94 123 ASN A N 1
ATOM 960 C CA . ASN A 1 123 ? 3.033 6.836 24.185 1.00 86.94 123 ASN A CA 1
ATOM 961 C C . ASN A 1 123 ? 2.313 6.648 22.827 1.00 86.94 123 ASN A C 1
ATOM 963 O O . ASN A 1 123 ? 2.238 7.562 22.005 1.00 86.94 123 ASN A O 1
ATOM 967 N N . MET A 1 124 ? 1.849 5.423 22.554 1.00 89.62 124 MET A N 1
ATOM 968 C CA . MET A 1 124 ? 1.199 5.016 21.307 1.00 89.62 124 MET A CA 1
ATOM 969 C C . MET A 1 124 ? -0.078 4.224 21.603 1.00 89.62 124 MET A C 1
ATOM 971 O O . MET A 1 124 ? -0.080 3.282 22.399 1.00 89.62 124 MET A O 1
ATOM 975 N N . ASN A 1 125 ? -1.154 4.593 20.922 1.00 91.62 125 ASN A N 1
ATOM 976 C CA . ASN A 1 125 ? -2.430 3.894 20.897 1.00 91.62 125 ASN A CA 1
ATOM 977 C C . ASN A 1 125 ? -2.478 2.962 19.682 1.00 91.62 125 ASN A C 1
ATOM 979 O O . ASN A 1 125 ? -2.075 3.360 18.593 1.00 91.62 125 ASN A O 1
ATOM 983 N N . PHE A 1 126 ? -2.986 1.745 19.869 1.00 93.31 126 PHE A N 1
ATOM 984 C CA . PHE A 1 126 ? -3.087 0.693 18.860 1.00 93.31 126 PHE A CA 1
ATOM 985 C C . PHE A 1 126 ? -4.504 0.123 18.814 1.00 93.31 126 PHE A C 1
ATOM 987 O O . PHE A 1 126 ? -5.029 -0.330 19.837 1.00 93.31 126 PHE A O 1
ATOM 994 N N . VAL A 1 127 ? -5.089 0.077 17.620 1.00 93.81 127 VAL A N 1
ATOM 995 C CA . VAL A 1 127 ? -6.358 -0.612 17.343 1.00 93.81 127 VAL A CA 1
ATOM 996 C C . VAL A 1 127 ? -6.163 -1.617 16.210 1.00 93.81 127 VAL A C 1
ATOM 998 O O . VAL A 1 127 ? -5.506 -1.321 15.209 1.00 93.81 127 VAL A O 1
ATOM 1001 N N . LYS A 1 128 ? -6.732 -2.817 16.356 1.00 95.19 128 LYS A N 1
ATOM 1002 C CA . LYS A 1 128 ? -6.795 -3.803 15.272 1.00 95.19 128 LYS A CA 1
ATOM 1003 C C . LYS A 1 128 ? -8.112 -3.647 14.513 1.00 95.19 128 LYS A C 1
ATOM 1005 O O . LYS A 1 128 ? -9.197 -3.636 15.102 1.00 95.19 128 LYS A O 1
ATOM 1010 N N . THR A 1 129 ? -8.012 -3.516 13.195 1.00 94.94 129 THR A N 1
ATOM 1011 C CA . THR A 1 129 ? -9.132 -3.268 12.278 1.00 94.94 129 THR A CA 1
ATOM 1012 C C . THR A 1 129 ? -9.106 -4.275 11.125 1.00 94.94 129 THR A C 1
ATOM 1014 O O . THR A 1 129 ? -8.098 -4.951 10.902 1.00 94.94 129 THR A O 1
ATOM 1017 N N . LYS A 1 130 ? -10.199 -4.393 10.362 1.00 94.38 130 LYS A N 1
ATOM 1018 C CA . LYS A 1 130 ? -10.219 -5.185 9.121 1.00 94.38 130 LYS A CA 1
ATOM 1019 C C . LYS A 1 130 ? -10.969 -4.481 8.00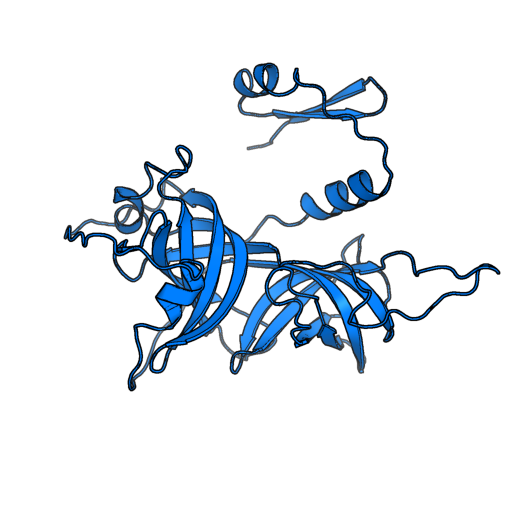2 1.00 94.38 130 LYS A C 1
ATOM 1021 O O . LYS A 1 130 ? -11.921 -3.739 8.249 1.00 94.38 130 LYS A O 1
ATOM 1026 N N . SER A 1 131 ? -10.575 -4.777 6.768 1.00 92.62 131 SER A N 1
ATOM 1027 C CA . SER A 1 131 ? -11.268 -4.312 5.567 1.00 92.62 131 SER A CA 1
ATOM 1028 C C . SER A 1 131 ? -11.461 -5.441 4.567 1.00 92.62 131 SER A C 1
ATOM 1030 O O . SER A 1 131 ? -10.513 -6.156 4.251 1.00 92.62 131 SER A O 1
ATOM 1032 N N . LEU A 1 132 ? -12.677 -5.577 4.030 1.00 92.69 132 LEU A N 1
ATOM 1033 C CA . LEU A 1 132 ? -12.945 -6.463 2.896 1.00 92.69 132 LEU A CA 1
ATOM 1034 C C . LEU A 1 132 ? -12.546 -5.745 1.600 1.00 92.69 132 LEU A C 1
ATOM 1036 O O . LEU A 1 132 ? -13.166 -4.746 1.222 1.00 92.69 132 LEU A O 1
ATOM 1040 N N . ILE A 1 133 ? -11.498 -6.241 0.946 1.00 89.75 133 ILE A N 1
ATOM 1041 C CA . ILE A 1 133 ? -10.845 -5.613 -0.206 1.00 89.75 133 ILE A CA 1
ATOM 1042 C C . ILE A 1 133 ? -10.945 -6.542 -1.417 1.00 89.75 133 ILE A C 1
ATOM 1044 O O . ILE A 1 133 ? -10.583 -7.717 -1.365 1.00 89.75 133 ILE A O 1
ATOM 1048 N N . TYR A 1 134 ? -11.460 -6.000 -2.520 1.00 88.38 134 TYR A N 1
ATOM 1049 C CA . TYR A 1 134 ? -11.456 -6.651 -3.827 1.00 88.38 134 TYR A CA 1
ATOM 1050 C C . TYR A 1 134 ? -10.177 -6.282 -4.582 1.00 88.38 134 TYR A C 1
ATOM 1052 O O . TYR A 1 134 ? -9.773 -5.120 -4.574 1.00 88.38 134 TYR A O 1
ATOM 1060 N N . SER A 1 135 ? -9.547 -7.259 -5.236 1.00 86.00 135 SER A N 1
ATOM 1061 C CA . SER A 1 135 ? -8.266 -7.064 -5.913 1.00 86.00 135 SER A CA 1
ATOM 1062 C C . SER A 1 135 ? -8.067 -8.075 -7.052 1.00 86.00 135 SER A C 1
ATOM 1064 O O . SER A 1 135 ? -8.311 -9.261 -6.836 1.00 86.00 135 SER A O 1
ATOM 1066 N N . PRO A 1 136 ? -7.563 -7.670 -8.236 1.00 85.81 136 PRO A N 1
ATOM 1067 C CA . PRO A 1 136 ? -7.365 -8.538 -9.406 1.00 85.81 136 PRO A CA 1
ATOM 1068 C C . PRO A 1 136 ? -6.152 -9.485 -9.291 1.00 85.81 136 PRO A C 1
ATOM 1070 O O . PRO A 1 136 ? -5.648 -9.996 -10.297 1.00 85.81 136 PRO A O 1
ATOM 1073 N N . PHE A 1 137 ? -5.653 -9.708 -8.076 1.00 87.50 137 PHE A N 1
ATOM 1074 C CA . PHE A 1 137 ? -4.792 -10.842 -7.738 1.00 87.50 137 PHE A CA 1
ATOM 1075 C C . PHE A 1 137 ? -5.606 -12.052 -7.237 1.00 87.50 137 PHE A C 1
ATOM 1077 O O . PHE A 1 137 ? -5.062 -13.148 -7.146 1.00 87.50 137 PHE A O 1
ATOM 1084 N N . HIS A 1 138 ? -6.904 -11.890 -6.942 1.00 86.75 138 HIS A N 1
ATOM 1085 C CA . HIS A 1 138 ? -7.765 -12.942 -6.390 1.00 86.75 138 HIS A CA 1
ATOM 1086 C C . HIS A 1 138 ? -9.132 -12.981 -7.096 1.00 86.75 138 HIS A C 1
ATOM 1088 O O . HIS A 1 138 ? -9.628 -11.964 -7.574 1.00 86.75 138 HIS A O 1
ATOM 1094 N N . SER A 1 139 ? -9.774 -14.151 -7.124 1.00 85.44 139 SER A N 1
ATOM 1095 C CA . SER A 1 139 ? -11.121 -14.340 -7.694 1.00 85.44 139 SER A CA 1
ATOM 1096 C C . SER A 1 139 ? -12.259 -13.810 -6.809 1.00 85.44 139 SER A C 1
ATOM 1098 O O . SER A 1 139 ? -13.380 -13.640 -7.281 1.00 85.44 139 SER A O 1
ATOM 1100 N N . ALA A 1 140 ? -11.982 -13.545 -5.531 1.00 87.38 140 ALA A N 1
ATOM 1101 C CA . ALA A 1 140 ? -12.934 -13.037 -4.551 1.00 87.38 140 ALA A CA 1
ATOM 1102 C C . ALA A 1 140 ? -12.276 -11.973 -3.662 1.00 87.38 140 ALA A C 1
ATOM 1104 O O . ALA A 1 140 ? -11.055 -11.958 -3.489 1.00 87.38 140 ALA A O 1
ATOM 1105 N N . ALA A 1 141 ? -13.091 -11.096 -3.071 1.00 88.00 141 ALA A N 1
ATOM 1106 C CA . ALA A 1 141 ? -12.610 -10.140 -2.079 1.00 88.00 141 ALA A CA 1
ATOM 1107 C C . ALA A 1 141 ? -12.109 -10.867 -0.819 1.00 88.00 141 ALA A C 1
ATOM 1109 O O . ALA A 1 141 ? -12.746 -11.810 -0.346 1.00 88.00 141 ALA A O 1
ATOM 1110 N N . ARG A 1 142 ? -10.983 -10.411 -0.264 1.00 89.00 142 ARG A N 1
ATOM 1111 C CA . ARG A 1 142 ? -10.369 -10.961 0.953 1.00 89.00 142 ARG A CA 1
ATOM 1112 C C . ARG A 1 142 ? -10.394 -9.929 2.077 1.00 89.00 142 ARG A C 1
ATOM 1114 O O . ARG A 1 142 ? -10.371 -8.726 1.819 1.00 89.00 142 ARG A O 1
ATOM 1121 N N . TYR A 1 143 ? -10.432 -10.393 3.323 1.00 91.88 143 TYR A N 1
ATOM 1122 C CA . TYR A 1 143 ? -10.175 -9.522 4.466 1.00 91.88 143 TYR A CA 1
ATOM 1123 C C . TYR A 1 143 ? -8.672 -9.277 4.599 1.00 91.88 143 TYR A C 1
ATOM 1125 O O . TYR A 1 143 ? -7.896 -10.228 4.636 1.00 91.88 143 TYR A O 1
ATOM 1133 N N . ILE A 1 144 ? -8.286 -8.008 4.709 1.00 94.00 144 ILE A N 1
ATOM 1134 C CA . ILE A 1 144 ? -6.963 -7.597 5.185 1.00 94.00 144 ILE A CA 1
ATOM 1135 C C . ILE A 1 144 ? -7.150 -7.025 6.583 1.00 94.00 144 ILE A C 1
ATOM 1137 O O . ILE A 1 144 ? -8.056 -6.216 6.808 1.00 94.00 144 ILE A O 1
ATOM 1141 N N . ASN A 1 145 ? -6.310 -7.465 7.513 1.00 95.50 145 ASN A N 1
ATOM 1142 C CA . ASN A 1 145 ? -6.287 -6.967 8.881 1.00 95.50 145 ASN A CA 1
ATOM 1143 C C . ASN A 1 145 ? -5.211 -5.888 8.985 1.00 95.50 145 ASN A C 1
ATOM 1145 O O . ASN A 1 145 ? -4.132 -6.025 8.403 1.00 95.50 145 ASN A O 1
ATOM 1149 N N . PHE A 1 146 ? -5.485 -4.836 9.743 1.00 96.12 146 PHE A N 1
ATOM 1150 C CA . PHE A 1 146 ? -4.541 -3.758 10.001 1.00 96.12 146 PHE A CA 1
ATOM 1151 C C . PHE A 1 146 ? -4.338 -3.622 11.505 1.00 96.12 146 PHE A C 1
ATOM 1153 O O . PHE A 1 146 ? -5.287 -3.779 12.273 1.00 96.12 146 PHE A O 1
ATOM 1160 N N . GLU A 1 147 ? -3.116 -3.320 11.932 1.00 96.50 147 GLU A N 1
ATOM 1161 C CA . GLU A 1 147 ? -2.876 -2.791 13.274 1.00 96.50 147 GLU A CA 1
ATOM 1162 C C . GLU A 1 147 ? -2.446 -1.332 13.128 1.00 96.50 147 GLU A C 1
ATOM 1164 O O . GLU A 1 147 ? -1.392 -1.023 12.568 1.00 96.50 147 GLU A O 1
ATOM 1169 N N . ILE A 1 148 ? -3.310 -0.432 13.584 1.00 95.81 148 ILE A N 1
ATOM 1170 C CA . ILE A 1 148 ? -3.187 1.004 13.364 1.00 95.81 148 ILE A CA 1
ATOM 1171 C C . ILE A 1 148 ? -2.655 1.625 14.645 1.00 95.81 148 ILE A C 1
ATOM 1173 O O . ILE A 1 148 ? -3.362 1.679 15.652 1.00 95.81 148 ILE A O 1
ATOM 1177 N N . GLY A 1 149 ? -1.399 2.063 14.598 1.00 94.19 149 GLY A N 1
ATOM 1178 C CA . GLY A 1 149 ? -0.749 2.792 15.675 1.00 94.19 149 GLY A CA 1
ATOM 1179 C C . GLY A 1 149 ? -0.787 4.297 15.428 1.00 94.19 149 GLY A C 1
ATOM 1180 O O . GLY A 1 149 ? -0.516 4.756 14.319 1.00 94.19 149 GLY A O 1
ATOM 1181 N N . TYR A 1 150 ? -1.084 5.073 16.466 1.00 92.12 150 TYR A N 1
ATOM 1182 C CA . TYR A 1 150 ? -0.981 6.533 16.463 1.00 92.12 150 TYR A CA 1
ATOM 1183 C C . TYR A 1 150 ? -0.494 7.050 17.821 1.00 92.12 150 TYR A C 1
ATOM 1185 O O . TYR A 1 150 ? -0.690 6.401 18.846 1.00 92.12 150 TYR A O 1
ATOM 1193 N N . SER A 1 151 ? 0.168 8.208 17.848 1.00 88.31 151 SER A N 1
ATOM 1194 C CA . SER A 1 151 ? 0.704 8.770 19.097 1.00 88.31 151 SER A CA 1
ATOM 1195 C C . SER A 1 151 ? -0.419 9.214 20.035 1.00 88.31 151 SER A C 1
ATOM 1197 O O . SER A 1 151 ? -1.331 9.932 19.624 1.00 88.31 151 SER A O 1
ATOM 1199 N N . SER A 1 152 ? -0.325 8.840 21.314 1.00 83.31 152 SER A N 1
ATOM 1200 C CA . SER A 1 152 ? -1.258 9.291 22.356 1.00 83.31 152 SER A CA 1
ATOM 1201 C C . SER A 1 152 ? -1.096 10.775 22.708 1.00 83.31 152 SER A C 1
ATOM 1203 O O . SER A 1 152 ? -1.955 11.338 23.372 1.00 83.31 152 SER A O 1
ATOM 1205 N N . GLU A 1 153 ? -0.010 11.416 22.266 1.00 83.19 153 GLU A N 1
ATOM 1206 C CA . GLU A 1 153 ? 0.255 12.855 22.434 1.00 83.19 153 GLU A CA 1
ATOM 1207 C C . GLU A 1 153 ? -0.308 13.695 21.272 1.00 83.19 153 GLU A C 1
ATOM 1209 O O . GLU A 1 153 ? -0.260 14.928 21.287 1.00 83.19 153 GLU A O 1
ATOM 1214 N N . SER A 1 154 ? -0.838 13.042 20.233 1.00 79.25 154 SER A N 1
ATOM 1215 C CA . SER A 1 154 ? -1.424 13.718 19.079 1.00 79.25 154 SER A CA 1
ATOM 1216 C C . SER A 1 154 ? -2.796 14.288 19.431 1.00 79.25 154 SER A C 1
ATOM 1218 O O . SER A 1 154 ? -3.811 13.628 19.244 1.00 79.25 154 SER A O 1
ATOM 1220 N N . LYS A 1 155 ? -2.827 15.552 19.873 1.00 71.75 155 LYS A N 1
ATOM 1221 C CA . LYS A 1 155 ? -4.051 16.321 20.197 1.00 71.75 155 LYS A CA 1
ATOM 1222 C C . LYS A 1 155 ? -5.141 16.248 19.115 1.00 71.75 155 LYS A C 1
ATOM 1224 O O . LYS A 1 155 ? -6.327 16.199 19.410 1.00 71.75 155 LYS A O 1
ATOM 1229 N N . TRP A 1 156 ? -4.731 16.165 17.847 1.00 69.12 156 TRP A N 1
ATOM 1230 C CA . TRP A 1 156 ? -5.611 15.995 16.680 1.00 69.12 156 TRP A CA 1
ATOM 1231 C C . TRP A 1 156 ? -6.300 14.617 16.590 1.00 69.12 156 TRP A C 1
ATOM 1233 O O . TRP A 1 156 ? -7.143 14.433 15.719 1.00 69.12 156 TRP A O 1
ATOM 1243 N N . LEU A 1 157 ? -5.938 13.668 17.459 1.00 69.50 157 LEU A N 1
ATOM 1244 C CA . LEU A 1 157 ? -6.394 12.272 17.519 1.00 69.50 157 LEU A CA 1
ATOM 1245 C C . LEU A 1 157 ? -6.823 11.855 18.950 1.00 69.50 157 LEU A C 1
ATOM 1247 O O . LEU A 1 157 ? -7.186 10.703 19.185 1.00 69.50 157 LEU A O 1
ATOM 1251 N N . GLU A 1 158 ? -6.764 12.776 19.917 1.00 62.16 158 GLU A N 1
ATOM 1252 C CA . GLU A 1 158 ? -7.035 12.552 21.348 1.00 62.16 158 GLU A CA 1
ATOM 1253 C C . GLU A 1 158 ? -8.493 12.114 21.590 1.00 62.16 158 GLU A C 1
ATOM 1255 O O . GLU A 1 158 ? -8.770 11.142 22.297 1.00 62.16 158 GLU A O 1
ATOM 1260 N N . TYR A 1 159 ? -9.415 12.760 20.873 1.00 68.81 159 TYR A N 1
ATOM 1261 C CA . TYR A 1 159 ? -10.859 12.508 20.868 1.00 68.81 159 TYR A CA 1
ATOM 1262 C C . TYR A 1 159 ? -11.288 11.257 20.079 1.00 68.81 159 TYR A C 1
ATOM 1264 O O . TYR A 1 159 ? -12.475 11.110 19.818 1.00 68.81 159 TYR A O 1
ATOM 1272 N N . LEU A 1 160 ? -10.367 10.377 19.658 1.00 78.56 160 LEU A N 1
ATOM 1273 C CA . LEU A 1 160 ? -10.706 9.127 18.953 1.00 78.56 160 LEU A CA 1
ATOM 1274 C C . LEU A 1 160 ? -10.889 7.924 19.881 1.00 78.56 160 LEU A C 1
ATOM 1276 O O . LEU A 1 160 ? -11.361 6.877 19.439 1.00 78.56 160 LEU A O 1
ATOM 1280 N N . SER A 1 161 ? -10.483 8.035 21.147 1.00 72.06 161 SER A N 1
ATOM 1281 C CA . SER A 1 161 ? -10.395 6.882 22.050 1.00 72.06 161 SER A CA 1
ATOM 1282 C C . SER A 1 161 ? -11.745 6.213 22.337 1.00 72.06 161 SER A C 1
ATOM 1284 O O . SER A 1 161 ? -11.814 4.986 22.376 1.00 72.06 161 SER A O 1
ATOM 1286 N N . ASP A 1 162 ? -12.817 6.997 22.432 1.00 75.62 162 ASP A N 1
ATOM 1287 C CA . ASP A 1 162 ? -14.205 6.540 22.556 1.00 75.62 162 ASP A CA 1
ATOM 1288 C C . ASP A 1 162 ? -14.889 6.276 21.199 1.00 75.62 162 ASP A C 1
ATOM 1290 O O . ASP A 1 162 ? -15.987 5.726 21.151 1.00 75.62 162 ASP A O 1
ATOM 1294 N N . LYS A 1 163 ? -14.253 6.643 20.077 1.00 84.06 163 LYS A N 1
ATOM 1295 C CA . LYS A 1 163 ? -14.884 6.637 18.743 1.00 84.06 163 LYS A CA 1
ATOM 1296 C C . LYS A 1 163 ? -14.782 5.311 18.027 1.00 84.06 163 LYS A C 1
ATOM 1298 O O . LYS A 1 163 ? -15.717 4.956 17.315 1.00 84.06 163 LYS A O 1
ATOM 1303 N N . TRP A 1 164 ? -13.712 4.550 18.261 1.00 86.19 164 TRP A N 1
ATOM 1304 C CA . TRP A 1 164 ? -13.500 3.223 17.664 1.00 86.19 164 TRP A CA 1
ATOM 1305 C C . TRP A 1 164 ? -14.643 2.226 17.917 1.00 86.19 164 TRP A C 1
ATOM 1307 O O . TRP A 1 164 ? -14.795 1.282 17.147 1.00 86.19 164 TRP A O 1
ATOM 1317 N N . SER A 1 165 ? -15.457 2.441 18.956 1.00 84.38 165 SER A N 1
ATOM 1318 C CA . SER A 1 165 ? -16.682 1.681 19.236 1.00 84.38 165 SER A CA 1
ATOM 1319 C C . SER A 1 165 ? -17.979 2.388 18.805 1.00 84.38 165 SER A C 1
ATOM 1321 O O . SER A 1 165 ? -18.992 1.705 18.659 1.00 84.38 165 SER A O 1
ATOM 1323 N N . GLU A 1 166 ? -17.968 3.709 18.569 1.00 83.75 166 GLU A N 1
ATOM 1324 C CA . GLU A 1 166 ? -19.124 4.540 18.168 1.00 83.75 166 GLU A CA 1
ATOM 1325 C C . GLU A 1 166 ? -19.386 4.535 16.646 1.00 83.75 166 GLU A C 1
ATOM 1327 O O . GLU A 1 166 ? -20.523 4.753 16.225 1.00 83.75 166 GLU A O 1
ATOM 1332 N N . PHE A 1 167 ? -18.374 4.274 15.805 1.00 85.06 167 PHE A N 1
ATOM 1333 C CA . PHE A 1 167 ? -18.497 4.347 14.338 1.00 85.06 167 PHE A CA 1
ATOM 1334 C C . PHE A 1 167 ? -18.068 3.072 13.607 1.00 85.06 167 PHE A C 1
ATOM 1336 O O . PHE A 1 167 ? -17.119 2.389 13.980 1.00 85.06 167 PHE A O 1
ATOM 1343 N N . ALA A 1 168 ? -18.770 2.762 12.515 1.00 84.88 168 ALA A N 1
ATOM 1344 C CA . ALA A 1 168 ? -18.552 1.546 11.737 1.00 84.88 168 ALA A CA 1
ATOM 1345 C C . ALA A 1 168 ? -17.404 1.651 10.715 1.00 84.88 168 ALA A C 1
ATOM 1347 O O . ALA A 1 168 ? -16.888 0.620 10.286 1.00 84.88 168 ALA A O 1
ATOM 1348 N N . ASN A 1 169 ? -17.009 2.860 10.294 1.00 87.88 169 ASN A N 1
ATOM 1349 C CA . ASN A 1 169 ? -15.977 3.075 9.273 1.00 87.88 169 ASN A CA 1
ATOM 1350 C C . ASN A 1 169 ? -15.051 4.245 9.627 1.00 87.88 169 ASN A C 1
ATOM 1352 O O . ASN A 1 169 ? -15.520 5.344 9.918 1.00 87.88 169 ASN A O 1
ATOM 1356 N N . PHE A 1 170 ? -13.749 4.007 9.484 1.00 91.00 170 PHE A N 1
ATOM 1357 C CA . PHE A 1 170 ? -12.673 4.981 9.643 1.00 91.00 170 PHE A CA 1
ATOM 1358 C C . PHE A 1 170 ? -11.890 5.123 8.344 1.00 91.00 170 PHE A C 1
ATOM 1360 O O . PHE A 1 170 ? -11.613 4.125 7.671 1.00 91.00 170 PHE A O 1
ATOM 1367 N N . PHE A 1 171 ? -11.498 6.351 8.024 1.00 92.31 171 PHE A N 1
ATOM 1368 C CA . PHE A 1 171 ? -10.545 6.688 6.973 1.00 92.31 171 PHE A CA 1
ATOM 1369 C C . PHE A 1 171 ? -9.200 6.949 7.638 1.00 92.31 171 PHE A C 1
ATOM 1371 O O . PHE A 1 171 ? -9.104 7.784 8.533 1.00 92.31 171 PHE A O 1
ATOM 1378 N N . VAL A 1 172 ? -8.165 6.216 7.240 1.00 93.06 172 VAL A N 1
ATOM 1379 C CA . VAL A 1 172 ? -6.844 6.293 7.873 1.00 93.06 172 VAL A CA 1
ATOM 1380 C C . VAL A 1 172 ? -5.791 6.530 6.810 1.00 93.06 172 VAL A C 1
ATOM 1382 O O . VAL A 1 172 ? -5.683 5.749 5.865 1.00 93.06 172 VAL A O 1
ATOM 1385 N N . ALA A 1 173 ? -5.002 7.590 6.984 1.00 93.69 173 ALA A N 1
ATOM 1386 C CA . ALA A 1 173 ? -3.848 7.899 6.153 1.00 93.69 173 ALA A CA 1
ATOM 1387 C C . ALA A 1 173 ? -2.566 7.872 6.997 1.00 93.69 173 ALA A C 1
ATOM 1389 O O . ALA A 1 173 ? -2.512 8.435 8.096 1.00 93.69 173 ALA A O 1
ATOM 1390 N N . GLY A 1 174 ? -1.522 7.214 6.501 1.00 93.56 174 GLY A N 1
ATOM 1391 C CA . GLY A 1 174 ? -0.310 6.968 7.278 1.00 93.56 174 GLY A CA 1
ATOM 1392 C C . GLY A 1 174 ? 0.775 6.246 6.496 1.00 93.56 174 GLY A C 1
ATOM 1393 O O . GLY A 1 174 ? 0.710 6.136 5.273 1.00 93.56 174 GLY A O 1
ATOM 1394 N N . PHE A 1 175 ? 1.775 5.744 7.210 1.00 93.38 175 PHE A N 1
ATOM 1395 C CA . PHE A 1 175 ? 2.901 5.015 6.630 1.00 93.38 175 PHE A CA 1
ATOM 1396 C C . PHE A 1 175 ? 2.845 3.528 6.981 1.00 93.38 175 PHE A C 1
ATOM 1398 O O . PHE A 1 175 ? 2.519 3.160 8.107 1.00 93.38 175 PHE A O 1
ATOM 1405 N N . LEU A 1 176 ? 3.187 2.671 6.019 1.00 92.62 176 LEU A N 1
ATOM 1406 C CA . LEU A 1 176 ? 3.367 1.236 6.227 1.00 92.62 176 LEU A CA 1
ATOM 1407 C C . LEU A 1 176 ? 4.577 0.993 7.146 1.00 92.62 176 LEU A C 1
ATOM 1409 O O . LEU A 1 176 ? 5.707 1.268 6.751 1.00 92.62 176 LEU A O 1
ATOM 1413 N N . GLU A 1 177 ? 4.355 0.464 8.349 1.00 91.38 177 GLU A N 1
ATOM 1414 C CA . GLU A 1 177 ? 5.423 0.120 9.301 1.00 91.38 177 GLU A CA 1
ATOM 1415 C C . GLU A 1 177 ? 5.968 -1.293 9.089 1.00 91.38 177 GLU A C 1
ATOM 1417 O O . GLU A 1 177 ? 7.179 -1.497 9.148 1.00 91.38 177 GLU A O 1
ATOM 1422 N N . ALA A 1 178 ? 5.087 -2.268 8.857 1.00 90.31 178 ALA A N 1
ATOM 1423 C CA . ALA A 1 178 ? 5.449 -3.658 8.587 1.00 90.31 178 ALA A CA 1
ATOM 1424 C C . ALA A 1 178 ? 4.261 -4.449 8.026 1.00 90.31 178 ALA A C 1
ATOM 1426 O O . ALA A 1 178 ? 3.104 -4.051 8.162 1.00 90.31 178 ALA A O 1
ATOM 1427 N N . ILE A 1 179 ? 4.551 -5.629 7.483 1.00 92.19 179 ILE A N 1
ATOM 1428 C CA . ILE A 1 179 ? 3.587 -6.723 7.330 1.00 92.19 179 ILE A CA 1
ATOM 1429 C C . ILE A 1 179 ? 4.102 -7.855 8.220 1.00 92.19 179 ILE A C 1
ATOM 1431 O O . ILE A 1 179 ? 5.283 -8.190 8.154 1.00 92.19 179 ILE A O 1
ATOM 1435 N N . TYR A 1 180 ? 3.257 -8.403 9.092 1.00 91.44 180 TYR A N 1
ATOM 1436 C CA . TYR A 1 180 ? 3.655 -9.455 10.033 1.00 91.44 180 TYR A CA 1
ATOM 1437 C C . TYR A 1 180 ? 2.516 -10.443 10.284 1.00 91.44 180 TYR A C 1
ATOM 1439 O O . TYR A 1 180 ? 1.345 -10.090 10.148 1.00 91.44 180 TYR A O 1
ATOM 1447 N N . THR A 1 181 ? 2.852 -11.677 10.659 1.00 90.25 181 THR A N 1
ATOM 1448 C CA . THR A 1 181 ? 1.870 -12.695 11.057 1.00 90.25 181 THR A CA 1
ATOM 1449 C C . THR A 1 181 ? 1.831 -12.822 12.573 1.00 90.25 181 THR A C 1
ATOM 1451 O O . THR A 1 181 ? 2.867 -12.884 13.230 1.00 90.25 181 THR A O 1
ATOM 1454 N N . ASP A 1 182 ? 0.618 -12.871 13.106 1.00 86.50 182 ASP A N 1
ATOM 1455 C CA . ASP A 1 182 ? 0.287 -12.939 14.520 1.00 86.50 182 ASP A CA 1
ATOM 1456 C C . ASP A 1 182 ? -0.651 -14.137 14.730 1.00 86.50 182 ASP A C 1
ATOM 1458 O O . ASP A 1 182 ? -1.784 -14.152 14.238 1.00 86.50 182 ASP A O 1
ATOM 1462 N N . GLY A 1 183 ? -0.148 -15.211 15.343 1.00 87.81 183 GLY A N 1
ATOM 1463 C CA . GLY A 1 183 ? -0.836 -16.507 15.345 1.00 87.81 183 GLY A CA 1
ATOM 1464 C C . GLY A 1 183 ? -1.047 -17.029 13.915 1.00 87.81 183 GLY A C 1
ATOM 1465 O O . GLY A 1 183 ? -0.085 -17.355 13.226 1.00 87.81 183 GLY A O 1
ATOM 1466 N N . SER A 1 184 ? -2.304 -17.101 13.464 1.00 86.81 184 SER A N 1
ATOM 1467 C CA . SER A 1 184 ? -2.679 -17.440 12.077 1.00 86.81 184 SER A CA 1
ATOM 1468 C C . SER A 1 184 ? -3.102 -16.234 11.224 1.00 86.81 184 SER A C 1
ATOM 1470 O O . SER A 1 184 ? -3.675 -16.418 10.151 1.00 86.81 184 SER A O 1
ATOM 1472 N N . THR A 1 185 ? -2.896 -15.007 11.707 1.00 89.62 185 THR A N 1
ATOM 1473 C CA . THR A 1 185 ? -3.500 -13.794 11.142 1.00 89.62 185 THR A CA 1
ATOM 1474 C C . THR A 1 185 ? -2.422 -12.813 10.703 1.00 89.62 185 THR A C 1
ATOM 1476 O O . THR A 1 185 ? -1.662 -12.305 11.522 1.00 89.62 185 THR A O 1
ATOM 1479 N N . THR A 1 186 ? -2.356 -12.509 9.408 1.00 92.94 186 THR A N 1
ATOM 1480 C CA . THR A 1 186 ? -1.454 -11.466 8.900 1.00 92.94 186 THR A CA 1
ATOM 1481 C C . THR A 1 186 ? -2.071 -10.082 9.072 1.00 92.94 186 THR A C 1
ATOM 1483 O O . THR A 1 186 ? -3.222 -9.850 8.683 1.00 92.94 186 THR A O 1
ATOM 1486 N N . TYR A 1 187 ? -1.282 -9.171 9.639 1.00 94.38 187 TYR A N 1
ATOM 1487 C CA . TYR A 1 187 ? -1.606 -7.771 9.869 1.00 94.38 187 TYR A CA 1
ATOM 1488 C C . TYR A 1 187 ? -0.676 -6.856 9.068 1.00 94.38 187 TYR A C 1
ATOM 1490 O O . TYR A 1 187 ? 0.539 -7.053 9.003 1.00 94.38 187 TYR A O 1
ATOM 1498 N N . VAL A 1 188 ? -1.265 -5.807 8.502 1.00 95.25 188 VAL A N 1
ATOM 1499 C CA . VAL A 1 188 ? -0.562 -4.654 7.938 1.00 95.25 188 VAL A CA 1
ATOM 1500 C C . VAL A 1 188 ? -0.463 -3.590 9.029 1.00 95.25 188 VAL A C 1
ATOM 1502 O O . VAL A 1 188 ? -1.472 -3.019 9.440 1.00 95.25 188 VAL A O 1
ATOM 1505 N N . GLN A 1 189 ? 0.741 -3.337 9.530 1.00 95.06 189 GLN A N 1
ATOM 1506 C CA . GLN A 1 189 ? 0.968 -2.358 10.589 1.00 95.06 189 GLN A CA 1
ATOM 1507 C C . GLN A 1 189 ? 1.115 -0.956 9.981 1.00 95.06 189 GLN A C 1
ATOM 1509 O O . GLN A 1 189 ? 1.889 -0.774 9.038 1.00 95.06 189 GLN A O 1
ATOM 1514 N N . ILE A 1 190 ? 0.373 0.028 10.497 1.00 95.44 190 ILE A N 1
ATOM 1515 C CA . ILE A 1 190 ? 0.322 1.398 9.958 1.00 95.44 190 ILE A CA 1
ATOM 1516 C C . ILE A 1 190 ? 0.616 2.417 11.061 1.00 95.44 190 ILE A C 1
ATOM 1518 O O . ILE A 1 190 ? -0.046 2.413 12.097 1.00 95.44 190 ILE A O 1
ATOM 1522 N N . ASP A 1 191 ? 1.551 3.330 10.797 1.00 93.44 191 ASP A N 1
ATOM 1523 C CA . ASP A 1 191 ? 1.774 4.554 11.570 1.00 93.44 191 ASP A CA 1
ATOM 1524 C C . ASP A 1 191 ? 0.887 5.679 11.018 1.00 93.44 191 ASP A C 1
ATOM 1526 O O . ASP A 1 191 ? 1.208 6.331 10.016 1.00 93.44 191 ASP A O 1
ATOM 1530 N N . ALA A 1 192 ? -0.280 5.855 11.636 1.00 93.25 192 ALA A N 1
ATOM 1531 C CA . ALA A 1 192 ? -1.310 6.778 11.181 1.00 93.25 192 ALA A CA 1
ATOM 1532 C C . ALA A 1 192 ? -0.961 8.238 11.505 1.00 93.25 192 ALA A C 1
ATOM 1534 O O . ALA A 1 192 ? -0.570 8.580 12.623 1.00 93.25 192 ALA A O 1
ATOM 1535 N N . LYS A 1 193 ? -1.141 9.112 10.509 1.00 91.19 193 LYS A N 1
ATOM 1536 C CA . LYS A 1 193 ? -0.932 10.570 10.600 1.00 91.19 193 LYS A CA 1
ATOM 1537 C C . LYS A 1 193 ? -2.223 11.368 10.450 1.00 91.19 193 LYS A C 1
ATOM 1539 O O . LYS A 1 193 ? -2.279 12.510 10.891 1.00 91.19 193 LYS A O 1
ATOM 1544 N N . LEU A 1 194 ? -3.253 10.755 9.872 1.00 90.44 194 LEU A N 1
ATOM 1545 C CA . LEU A 1 194 ? -4.622 11.250 9.848 1.00 90.44 194 LEU A CA 1
ATOM 1546 C C . LEU A 1 194 ? -5.568 10.070 10.082 1.00 90.44 194 LEU A C 1
ATOM 1548 O O . LEU A 1 194 ? -5.388 9.007 9.484 1.00 90.44 194 LEU A O 1
ATOM 1552 N N . ILE A 1 195 ? -6.568 10.273 10.933 1.00 90.50 195 ILE A N 1
ATOM 1553 C CA . ILE A 1 195 ? -7.684 9.354 11.143 1.00 90.50 195 ILE A CA 1
ATOM 1554 C C . ILE A 1 195 ? -8.949 10.208 11.177 1.00 90.50 195 ILE A C 1
ATOM 1556 O O . ILE A 1 195 ? -8.993 11.200 11.899 1.00 90.50 195 ILE A O 1
ATOM 1560 N N . ASP A 1 196 ? -9.945 9.822 10.393 1.00 88.88 196 ASP A N 1
ATOM 1561 C CA . ASP A 1 196 ? -11.246 10.481 10.276 1.00 88.88 196 ASP A CA 1
ATOM 1562 C C . ASP A 1 196 ? -12.362 9.419 10.255 1.00 88.88 196 ASP A C 1
ATOM 1564 O O . ASP A 1 196 ? -12.099 8.236 10.017 1.00 88.88 196 ASP A O 1
ATOM 1568 N N . TYR A 1 197 ? -13.606 9.808 10.521 1.00 86.38 197 TYR A N 1
ATOM 1569 C CA . TYR A 1 197 ? -14.754 8.903 10.597 1.00 86.38 197 TYR A CA 1
ATOM 1570 C C . TYR A 1 197 ? -16.037 9.581 10.113 1.00 86.38 197 TYR A C 1
ATOM 1572 O O . TYR A 1 197 ? -16.330 10.733 10.426 1.00 86.38 197 TYR A O 1
ATOM 1580 N N . ASP A 1 198 ? -16.857 8.843 9.367 1.00 75.50 198 ASP A N 1
ATOM 1581 C CA . ASP A 1 198 ? -18.120 9.383 8.869 1.00 75.50 198 ASP A CA 1
ATOM 1582 C C . ASP A 1 198 ? -19.218 9.251 9.932 1.00 75.50 198 ASP A C 1
ATOM 1584 O O . ASP A 1 198 ? -19.740 8.163 10.199 1.00 75.50 198 ASP A O 1
ATOM 1588 N N . VAL A 1 199 ? -19.592 10.400 10.502 1.00 74.06 199 VAL A N 1
ATOM 1589 C CA . VAL A 1 199 ? -20.599 10.549 11.565 1.00 74.06 199 VAL A CA 1
ATOM 1590 C C . VAL A 1 199 ? -21.975 9.957 11.239 1.00 74.06 199 VAL A C 1
ATOM 1592 O O . VAL A 1 199 ? -22.774 9.743 12.153 1.00 74.06 199 VAL A O 1
ATOM 1595 N N . ARG A 1 200 ? -22.266 9.679 9.960 1.00 70.94 200 ARG A N 1
ATOM 1596 C CA . ARG A 1 200 ? -23.516 9.053 9.501 1.00 70.94 200 ARG A CA 1
ATOM 1597 C C . ARG A 1 200 ? -23.564 7.550 9.790 1.00 70.94 200 ARG A C 1
ATOM 1599 O O . ARG A 1 200 ? -24.653 6.991 9.879 1.00 70.94 200 ARG A O 1
ATOM 1606 N N . PHE A 1 201 ? -22.415 6.895 9.970 1.00 64.88 201 PHE A N 1
ATOM 1607 C CA . PHE A 1 201 ? -22.307 5.446 10.182 1.00 64.88 201 PHE A CA 1
ATOM 1608 C C . PHE A 1 201 ? -22.027 5.096 11.650 1.00 64.88 201 PHE A C 1
ATOM 1610 O O . PHE A 1 201 ? -21.047 4.417 11.967 1.00 64.88 201 PHE A O 1
ATOM 1617 N N . ARG A 1 202 ? -22.900 5.566 12.548 1.00 69.12 202 ARG A N 1
ATOM 1618 C CA . ARG A 1 202 ? -22.900 5.172 13.966 1.00 69.12 202 ARG A CA 1
ATOM 1619 C C . ARG A 1 202 ? -23.192 3.679 14.128 1.00 69.12 202 ARG A C 1
ATOM 1621 O O . ARG A 1 202 ? -24.038 3.129 13.424 1.00 69.12 202 ARG A O 1
ATOM 1628 N N . THR A 1 203 ? -22.530 3.038 15.081 1.00 60.09 203 THR A N 1
ATOM 1629 C CA . THR A 1 203 ? -22.889 1.700 15.569 1.00 60.09 203 THR A CA 1
ATOM 1630 C C . THR A 1 203 ? -24.063 1.788 16.551 1.00 60.09 203 THR A C 1
ATOM 1632 O O . THR A 1 203 ? -24.227 2.769 17.277 1.00 60.09 203 THR A O 1
ATOM 1635 N N . SER A 1 204 ? -24.896 0.747 16.601 1.00 46.47 204 SER A N 1
ATOM 1636 C CA . SER A 1 204 ? -25.846 0.542 17.699 1.00 46.47 204 SER A CA 1
ATOM 1637 C C . SER A 1 204 ? -25.093 -0.048 18.895 1.00 46.47 204 SER A C 1
ATOM 1639 O O . SER A 1 204 ? -24.622 -1.184 18.822 1.00 46.47 204 SER A O 1
ATOM 1641 N N . THR A 1 205 ? -24.925 0.732 19.960 1.00 46.50 205 THR A N 1
ATOM 1642 C CA . THR A 1 205 ? -23.917 0.481 20.998 1.00 46.50 205 THR A CA 1
ATOM 1643 C C . THR A 1 205 ? -24.277 -0.613 22.005 1.00 46.50 205 THR A C 1
ATOM 1645 O O . THR A 1 205 ? -25.360 -0.623 22.585 1.00 46.50 205 THR A O 1
ATOM 1648 N N . SER A 1 206 ? -23.283 -1.439 22.335 1.00 35.62 206 SER A N 1
ATOM 1649 C CA . SER A 1 206 ? -23.130 -2.073 23.648 1.00 35.62 206 SER A CA 1
ATOM 1650 C C . SER A 1 206 ? -21.688 -1.841 24.117 1.00 35.62 206 SER A C 1
ATOM 1652 O O . SER A 1 206 ? -20.736 -2.058 23.370 1.00 35.62 206 SER A O 1
ATOM 1654 N N . SER A 1 207 ? -21.518 -1.284 25.316 1.00 35.53 207 SER A N 1
ATOM 1655 C CA . SER A 1 207 ? -20.230 -0.774 25.800 1.00 35.53 207 SER A CA 1
ATOM 1656 C C . SER A 1 207 ? -19.411 -1.825 26.554 1.00 35.53 207 SER A C 1
ATOM 1658 O O . SER A 1 207 ? -19.960 -2.711 27.203 1.00 35.53 207 SER A O 1
ATOM 1660 N N . ASN A 1 208 ? -18.083 -1.688 26.508 1.00 31.47 208 ASN A N 1
ATOM 1661 C CA . ASN A 1 208 ? -17.148 -2.304 27.453 1.00 31.47 208 ASN A CA 1
ATOM 1662 C C . ASN A 1 208 ? -15.826 -1.517 27.452 1.00 31.47 208 ASN A C 1
ATOM 1664 O O . ASN A 1 208 ? -15.238 -1.307 26.393 1.00 31.47 208 ASN A O 1
ATOM 1668 N N . ASN A 1 209 ? -15.356 -1.111 28.635 1.00 31.20 209 ASN A N 1
ATOM 1669 C CA . ASN A 1 209 ? -14.111 -0.357 28.822 1.00 31.20 209 ASN A CA 1
ATOM 1670 C C . ASN A 1 209 ? -13.071 -1.224 29.541 1.00 31.20 209 ASN A C 1
ATOM 1672 O O . ASN A 1 209 ? -13.361 -1.737 30.617 1.00 31.20 209 ASN A O 1
ATOM 1676 N N . TYR A 1 210 ? -11.847 -1.304 29.013 1.00 32.75 210 TYR A N 1
ATOM 1677 C CA . TYR A 1 210 ? -10.674 -1.816 29.736 1.00 32.75 210 TYR A CA 1
ATOM 1678 C C . TYR A 1 210 ? -9.404 -1.071 29.307 1.00 32.75 210 TYR A C 1
ATOM 1680 O O . TYR A 1 210 ? -9.277 -0.666 28.154 1.00 32.75 210 TYR A O 1
ATOM 1688 N N . GLN A 1 211 ? -8.468 -0.887 30.242 1.00 32.16 211 GLN A N 1
ATOM 1689 C CA . GLN A 1 211 ? -7.274 -0.054 30.066 1.00 32.16 211 GLN A CA 1
ATOM 1690 C C . GLN A 1 211 ? -6.064 -0.663 30.806 1.00 32.16 211 GLN A C 1
ATOM 1692 O O . GLN A 1 211 ? -6.132 -0.825 32.025 1.00 32.16 211 GLN A O 1
ATOM 1697 N N . PRO A 1 212 ? -4.953 -0.988 30.114 1.00 36.50 212 PRO A N 1
ATOM 1698 C CA . PRO A 1 212 ? -3.694 -1.403 30.736 1.00 36.50 212 PRO A CA 1
ATOM 1699 C C . PRO A 1 212 ? -2.633 -0.282 30.748 1.00 36.50 212 PRO A C 1
ATOM 1701 O O . PRO A 1 212 ? -2.682 0.660 29.956 1.00 36.50 212 PRO A O 1
ATOM 1704 N N . SER A 1 213 ? -1.647 -0.397 31.641 1.00 29.23 213 SER A N 1
ATOM 1705 C CA . SER A 1 213 ? -0.584 0.594 31.877 1.00 29.23 213 SER A CA 1
ATOM 1706 C C . SER A 1 213 ? 0.717 0.324 31.082 1.00 29.23 213 SER A C 1
ATOM 1708 O O . SER A 1 213 ? 0.977 -0.811 30.673 1.00 29.23 213 SER A O 1
ATOM 1710 N N . PRO A 1 214 ? 1.558 1.352 30.826 1.00 35.69 214 PRO A N 1
ATOM 1711 C CA . PRO A 1 214 ? 2.733 1.228 29.957 1.00 35.69 214 PRO A CA 1
ATOM 1712 C C . PRO A 1 214 ? 3.998 0.715 30.674 1.00 35.69 214 PRO A C 1
ATOM 1714 O O . PRO A 1 214 ? 4.291 1.094 31.805 1.00 35.69 214 PRO A O 1
ATOM 1717 N N . GLN A 1 215 ? 4.819 -0.059 29.955 1.00 34.66 215 GLN A N 1
ATOM 1718 C CA . GLN A 1 215 ? 6.199 -0.405 30.327 1.00 34.66 215 GLN A CA 1
ATOM 1719 C C . GLN A 1 215 ? 7.175 0.174 29.296 1.00 34.66 215 GLN A C 1
ATOM 1721 O O . GLN A 1 215 ? 7.033 -0.109 28.108 1.00 34.66 215 GLN A O 1
ATOM 1726 N N . ARG A 1 216 ? 8.184 0.935 29.748 1.00 31.48 216 ARG A N 1
ATOM 1727 C CA . ARG A 1 216 ? 9.244 1.472 28.876 1.00 31.48 216 ARG A CA 1
ATOM 1728 C C . ARG A 1 216 ? 10.145 0.363 28.326 1.00 31.48 216 ARG A C 1
ATOM 1730 O O . ARG A 1 216 ? 10.581 -0.513 29.066 1.00 31.48 216 ARG A O 1
ATOM 1737 N N . SER A 1 217 ? 10.504 0.481 27.051 1.00 39.12 217 SER A N 1
ATOM 1738 C CA . SER A 1 217 ? 11.567 -0.281 26.382 1.00 39.12 217 SER A CA 1
ATOM 1739 C C . SER A 1 217 ? 12.201 0.585 25.282 1.00 39.12 217 SER A C 1
ATOM 1741 O O . SER A 1 217 ? 11.591 1.554 24.828 1.00 39.12 217 SER A O 1
ATOM 1743 N N . THR A 1 218 ? 13.441 0.277 24.893 1.00 41.69 218 THR A N 1
ATOM 1744 C CA . THR A 1 218 ? 14.272 1.070 23.966 1.00 41.69 218 THR A CA 1
ATOM 1745 C C . THR A 1 218 ? 14.017 0.787 22.480 1.00 41.69 218 THR A C 1
ATOM 1747 O O . THR A 1 218 ? 14.513 1.519 21.628 1.00 41.69 218 THR A O 1
ATOM 1750 N N . THR A 1 219 ? 13.242 -0.247 22.140 1.00 53.31 219 THR A N 1
ATOM 1751 C CA . THR A 1 219 ? 12.800 -0.532 20.758 1.00 53.31 219 THR A CA 1
ATOM 1752 C C . THR A 1 219 ? 11.601 0.352 20.379 1.00 53.31 219 THR A C 1
ATOM 1754 O O . THR A 1 219 ? 10.863 0.777 21.266 1.00 53.31 219 THR A O 1
ATOM 1757 N N . ASN A 1 220 ? 11.325 0.611 19.090 1.00 70.62 220 ASN A N 1
ATOM 1758 C CA . ASN A 1 220 ? 10.115 1.369 18.725 1.00 70.62 220 ASN A CA 1
ATOM 1759 C C . ASN A 1 220 ? 8.824 0.610 19.120 1.00 70.62 220 ASN A C 1
ATOM 1761 O O . ASN A 1 220 ? 8.797 -0.623 19.158 1.00 70.62 220 ASN A O 1
ATOM 1765 N N . ALA A 1 221 ? 7.753 1.341 19.447 1.00 71.25 221 ALA A N 1
ATOM 1766 C CA . ALA A 1 221 ? 6.533 0.743 20.003 1.00 71.25 221 ALA A CA 1
ATOM 1767 C C . ALA A 1 221 ? 5.853 -0.250 19.039 1.00 71.25 221 ALA A C 1
ATOM 1769 O O . ALA A 1 221 ? 5.330 -1.270 19.482 1.00 71.25 221 ALA A O 1
ATOM 1770 N N . PHE A 1 222 ? 5.921 0.004 17.727 1.00 73.06 222 PHE A N 1
ATOM 1771 C CA . PHE A 1 222 ? 5.423 -0.899 16.686 1.00 73.06 222 PHE A CA 1
ATOM 1772 C C . PHE A 1 222 ? 6.102 -2.276 16.744 1.00 73.06 222 PHE A C 1
ATOM 1774 O O . PHE A 1 222 ? 5.419 -3.297 16.773 1.00 73.06 222 PHE A O 1
ATOM 1781 N N . ALA A 1 223 ? 7.433 -2.323 16.841 1.00 71.94 223 ALA A N 1
ATOM 1782 C CA . ALA A 1 223 ? 8.187 -3.568 16.971 1.00 71.94 223 ALA A CA 1
ATOM 1783 C C . ALA A 1 223 ? 7.983 -4.242 18.341 1.00 71.94 223 ALA A C 1
ATOM 1785 O O . ALA A 1 223 ? 7.823 -5.460 18.396 1.00 71.94 223 ALA A O 1
ATOM 1786 N N . GLN A 1 224 ? 7.905 -3.472 19.438 1.00 75.56 224 GLN A N 1
ATOM 1787 C CA . GLN A 1 224 ? 7.548 -4.019 20.760 1.00 75.56 224 GLN A CA 1
ATOM 1788 C C . GLN A 1 224 ? 6.188 -4.732 20.742 1.00 75.56 224 GLN A C 1
ATOM 1790 O O . GLN A 1 224 ? 6.005 -5.729 21.440 1.00 75.56 224 GLN A O 1
ATOM 1795 N N . ARG A 1 225 ? 5.231 -4.209 19.965 1.00 76.50 225 ARG A N 1
ATOM 1796 C CA . ARG A 1 225 ? 3.872 -4.740 19.847 1.00 76.50 225 ARG A CA 1
ATOM 1797 C C . ARG A 1 225 ? 3.827 -6.063 19.079 1.00 76.50 225 ARG A C 1
ATOM 1799 O O . ARG A 1 225 ? 3.229 -7.008 19.583 1.00 76.50 225 ARG A O 1
ATOM 1806 N N . ARG A 1 226 ? 4.518 -6.162 17.933 1.00 77.38 226 ARG A N 1
ATOM 1807 C CA . ARG A 1 226 ? 4.600 -7.398 17.118 1.00 77.38 226 ARG A CA 1
ATOM 1808 C C . ARG A 1 226 ? 5.164 -8.596 17.893 1.00 77.38 226 ARG A C 1
ATOM 1810 O O . ARG A 1 226 ? 4.753 -9.726 17.664 1.00 77.38 226 ARG A O 1
ATOM 1817 N N . ASN A 1 227 ? 6.084 -8.352 18.824 1.00 71.94 227 ASN A N 1
ATOM 1818 C CA . ASN A 1 227 ? 6.820 -9.404 19.532 1.00 71.94 227 ASN A CA 1
ATOM 1819 C C . ASN A 1 227 ? 6.059 -10.050 20.716 1.00 71.94 227 ASN A C 1
ATOM 1821 O O . ASN A 1 227 ? 6.675 -10.794 21.478 1.00 71.94 227 ASN A O 1
ATOM 1825 N N . LYS A 1 228 ? 4.765 -9.754 20.932 1.00 65.56 228 LYS A N 1
ATOM 1826 C CA . LYS A 1 228 ? 4.037 -10.138 22.161 1.00 65.56 228 LYS A CA 1
ATOM 1827 C C . LYS A 1 228 ? 2.977 -11.240 22.021 1.00 65.56 228 LYS A C 1
ATOM 1829 O O . LYS A 1 228 ? 2.445 -11.633 23.055 1.00 65.56 228 LYS A O 1
ATOM 1834 N N . SER A 1 229 ? 2.616 -11.687 20.814 1.00 48.50 229 SER A N 1
ATOM 1835 C CA . SER A 1 229 ? 1.240 -12.182 20.593 1.00 48.50 229 SER A CA 1
ATOM 1836 C C . SER A 1 229 ? 1.045 -13.509 19.831 1.00 48.50 229 SER A C 1
ATOM 1838 O O . SER A 1 229 ? -0.093 -13.958 19.709 1.00 48.50 229 SER A O 1
ATOM 1840 N N . THR A 1 230 ? 2.099 -14.224 19.418 1.00 33.59 230 THR A N 1
ATOM 1841 C CA . THR A 1 230 ? 1.971 -15.657 19.062 1.00 33.59 230 THR A CA 1
ATOM 1842 C C . THR A 1 230 ? 1.546 -16.479 20.298 1.00 33.59 230 THR A C 1
ATOM 1844 O O . THR A 1 230 ? 2.050 -16.176 21.382 1.00 33.59 230 THR A O 1
ATOM 1847 N N . PRO A 1 231 ? 0.681 -17.527 20.190 1.00 39.03 231 PRO A N 1
ATOM 1848 C CA . PRO A 1 231 ? 0.609 -18.461 19.048 1.00 39.03 231 PRO A CA 1
ATOM 1849 C C . PRO A 1 231 ? -0.796 -19.004 18.612 1.00 39.03 231 PRO A C 1
ATOM 1851 O O . PRO A 1 231 ? -1.801 -18.841 19.290 1.00 39.03 231 PRO A O 1
ATOM 1854 N N . ASN A 1 232 ? -0.804 -19.778 17.511 1.00 25.64 232 ASN A N 1
ATOM 1855 C CA . ASN A 1 232 ? -1.704 -20.915 17.175 1.00 25.64 232 ASN A CA 1
ATOM 1856 C C . ASN A 1 232 ? -3.241 -20.756 16.937 1.00 25.64 232 ASN A C 1
ATOM 1858 O O . ASN A 1 232 ? -4.040 -21.159 17.775 1.00 25.64 232 ASN A O 1
ATOM 1862 N N . SER A 1 233 ? -3.610 -20.496 15.668 1.00 26.53 233 SER A N 1
ATOM 1863 C CA . SER A 1 233 ? -4.595 -21.294 14.873 1.00 26.53 233 SER A CA 1
ATOM 1864 C C . SER A 1 233 ? -6.116 -21.283 15.272 1.00 26.53 233 SER A C 1
ATOM 1866 O O . SER A 1 233 ? -6.499 -20.586 16.201 1.00 26.53 233 SER A O 1
ATOM 1868 N N . PRO A 1 234 ? -7.053 -21.892 14.492 1.00 30.58 234 PRO A N 1
ATOM 1869 C CA . PRO A 1 234 ? -7.729 -21.205 13.368 1.00 30.58 234 PRO A CA 1
ATOM 1870 C C . PRO A 1 234 ? -9.287 -21.351 13.325 1.00 30.58 234 PRO A C 1
ATOM 1872 O O . PRO A 1 234 ? -9.845 -22.070 14.143 1.00 30.58 234 PRO A O 1
ATOM 1875 N N . VAL A 1 235 ? -9.966 -20.755 12.306 1.00 26.41 235 VAL A N 1
ATOM 1876 C CA . VAL A 1 235 ? -11.141 -21.278 11.508 1.00 26.41 235 VAL A CA 1
ATOM 1877 C C . VAL A 1 235 ? -12.210 -20.225 11.053 1.00 26.41 235 VAL A C 1
ATOM 1879 O O . VAL A 1 235 ? -13.005 -19.731 11.838 1.00 26.41 235 VAL A O 1
ATOM 1882 N N . LYS A 1 236 ? -12.264 -19.997 9.721 1.00 24.14 236 LYS A N 1
ATOM 1883 C CA . LYS A 1 236 ? -13.408 -19.780 8.770 1.00 24.14 236 LYS A CA 1
ATOM 1884 C C . LYS A 1 236 ? -14.561 -18.739 8.968 1.00 24.14 236 LYS A C 1
ATOM 1886 O O . LYS A 1 236 ? -15.540 -19.031 9.635 1.00 24.14 236 LYS A O 1
ATOM 1891 N N . THR A 1 237 ? -14.540 -17.699 8.097 1.00 25.98 237 THR A N 1
ATOM 1892 C CA . THR A 1 237 ? -15.603 -17.186 7.146 1.00 25.98 237 THR A CA 1
ATOM 1893 C C . THR A 1 237 ? -17.007 -16.738 7.641 1.00 25.98 237 THR A C 1
ATOM 1895 O O . THR A 1 237 ? -17.522 -17.300 8.590 1.00 25.98 237 THR A O 1
ATOM 1898 N N . HIS A 1 238 ? -17.764 -15.799 7.026 1.00 24.62 238 HIS A N 1
ATOM 1899 C CA . HIS A 1 238 ? -17.792 -15.185 5.661 1.00 24.62 238 HIS A CA 1
ATOM 1900 C C . HIS A 1 238 ? -18.232 -13.665 5.745 1.00 24.62 238 HIS A C 1
ATOM 1902 O O . HIS A 1 238 ? -17.866 -13.056 6.741 1.00 24.62 238 HIS A O 1
ATOM 1908 N N . ILE A 1 239 ? -18.924 -12.900 4.856 1.00 25.08 239 ILE A N 1
ATOM 1909 C CA . ILE A 1 239 ? -19.617 -13.106 3.551 1.00 25.08 239 ILE A CA 1
ATOM 1910 C C . ILE A 1 239 ? -19.371 -11.979 2.483 1.00 25.08 239 ILE A C 1
ATOM 1912 O O . ILE A 1 239 ? -18.322 -12.036 1.845 1.00 25.08 239 ILE A O 1
ATOM 1916 N N . THR A 1 240 ? -20.278 -11.008 2.220 1.00 24.89 240 THR A N 1
ATOM 1917 C CA . THR A 1 240 ? -20.308 -10.112 1.014 1.00 24.89 240 THR A CA 1
ATOM 1918 C C . THR A 1 240 ? -20.880 -8.667 1.228 1.00 24.89 240 THR A C 1
ATOM 1920 O O . THR A 1 240 ? -21.452 -8.414 2.286 1.00 24.89 240 THR A O 1
ATOM 1923 N N . PRO A 1 241 ? -20.705 -7.690 0.281 1.00 33.91 241 PRO A N 1
ATOM 1924 C CA . PRO A 1 241 ? -20.730 -6.223 0.559 1.00 33.91 241 PRO A CA 1
ATOM 1925 C C . PRO A 1 241 ? -21.494 -5.307 -0.457 1.00 33.91 241 PRO A C 1
ATOM 1927 O O . PRO A 1 241 ? -22.138 -5.816 -1.373 1.00 33.91 241 PRO A O 1
ATOM 1930 N N . LYS A 1 242 ? -21.322 -3.957 -0.389 1.00 22.72 242 LYS A N 1
ATOM 1931 C CA . LYS A 1 242 ? -21.391 -3.012 -1.553 1.00 22.72 242 LYS A CA 1
ATOM 1932 C C . LYS A 1 242 ? -20.831 -1.575 -1.314 1.00 22.72 242 LYS A C 1
ATOM 1934 O O . LYS A 1 242 ? -21.066 -1.014 -0.252 1.00 22.72 242 LYS A O 1
ATOM 1939 N N . SER A 1 243 ? -20.205 -0.976 -2.357 1.00 24.08 243 SER A N 1
ATOM 1940 C CA . SER A 1 243 ? -19.879 0.478 -2.600 1.00 24.08 243 SER A CA 1
ATOM 1941 C C . SER A 1 243 ? -18.984 1.257 -1.591 1.00 24.08 243 SER A C 1
ATOM 1943 O O . SER A 1 243 ? -18.914 0.886 -0.428 1.00 24.08 243 SER A O 1
ATOM 1945 N N . ALA A 1 244 ? -18.241 2.336 -1.922 1.00 26.44 244 ALA A N 1
ATOM 1946 C CA . ALA A 1 244 ? -17.747 2.936 -3.191 1.00 26.44 244 ALA A CA 1
ATOM 1947 C C . ALA A 1 244 ? -16.363 3.642 -2.954 1.00 26.44 244 ALA A C 1
ATOM 1949 O O . ALA A 1 244 ? -15.820 3.530 -1.856 1.00 26.44 244 ALA A O 1
ATOM 1950 N N . ASN A 1 245 ? -15.771 4.323 -3.957 1.00 27.36 245 ASN A N 1
ATOM 1951 C CA . ASN A 1 245 ? -14.421 4.954 -3.923 1.00 27.36 245 ASN A CA 1
ATOM 1952 C C . ASN A 1 245 ? -14.463 6.505 -3.924 1.00 27.36 245 ASN A C 1
ATOM 1954 O O . ASN A 1 245 ? -15.493 7.042 -4.306 1.00 27.36 245 ASN A O 1
ATOM 1958 N N . TYR A 1 246 ? -13.335 7.185 -3.610 1.00 28.72 246 TYR A N 1
ATOM 1959 C CA . TYR A 1 246 ? -12.694 8.300 -4.377 1.00 28.72 246 TYR A CA 1
ATOM 1960 C C . TYR A 1 246 ? -11.700 9.142 -3.526 1.00 28.72 246 TYR A C 1
ATOM 1962 O O . TYR A 1 246 ? -12.155 9.969 -2.748 1.00 28.72 246 TYR A O 1
ATOM 1970 N N . LEU A 1 247 ? -10.371 9.005 -3.726 1.00 30.97 247 LEU A N 1
ATOM 1971 C CA . LEU A 1 247 ? -9.360 10.101 -3.672 1.00 30.97 247 LEU A CA 1
ATOM 1972 C C . LEU A 1 247 ? -7.938 9.577 -4.005 1.00 30.97 247 LEU A C 1
ATOM 1974 O O . LEU A 1 247 ? -7.415 8.743 -3.271 1.00 30.97 247 LEU A O 1
ATOM 1978 N N . ILE A 1 248 ? -7.299 10.062 -5.085 1.00 32.81 248 ILE A N 1
ATOM 1979 C CA . ILE A 1 248 ? -5.880 9.749 -5.430 1.00 32.81 248 ILE A CA 1
ATOM 1980 C C . ILE A 1 248 ? -5.131 10.967 -6.024 1.00 32.81 248 ILE A C 1
ATOM 1982 O O . ILE A 1 248 ? -3.972 11.204 -5.690 1.00 32.81 248 ILE A O 1
ATOM 1986 N N . CYS A 1 249 ? -5.790 11.779 -6.861 1.00 29.28 249 CYS A N 1
ATOM 1987 C CA . CYS A 1 249 ? -5.151 12.771 -7.748 1.00 29.28 249 CYS A CA 1
ATOM 1988 C C . CYS A 1 249 ? -4.295 13.874 -7.063 1.00 29.28 249 CYS A C 1
ATOM 1990 O O . CYS A 1 249 ? -3.412 14.454 -7.691 1.00 29.28 249 CYS A O 1
ATOM 1992 N N . VAL A 1 250 ? -4.507 14.168 -5.774 1.00 37.22 250 VAL A N 1
ATOM 1993 C CA . VAL A 1 250 ? -3.866 15.316 -5.093 1.00 37.22 250 VAL A CA 1
ATOM 1994 C C . VAL A 1 250 ? -2.358 15.118 -4.850 1.00 37.22 250 VAL A C 1
ATOM 1996 O O . VAL A 1 250 ? -1.590 16.073 -4.966 1.00 37.22 250 VAL A O 1
ATOM 1999 N N . MET A 1 251 ? -1.905 13.895 -4.543 1.00 34.16 251 MET A N 1
ATOM 2000 C CA . MET A 1 251 ? -0.526 13.662 -4.072 1.00 34.16 251 MET A CA 1
ATOM 2001 C C . MET A 1 251 ? 0.546 13.792 -5.166 1.00 34.16 251 MET A C 1
ATOM 2003 O O . MET A 1 251 ? 1.623 14.329 -4.906 1.00 34.16 251 MET A O 1
ATOM 2007 N N . VAL A 1 252 ? 0.257 13.346 -6.395 1.00 36.22 252 VAL A N 1
ATOM 2008 C CA . VAL A 1 252 ? 1.227 13.333 -7.515 1.00 36.22 252 VAL A CA 1
ATOM 2009 C C . VAL A 1 252 ? 1.736 14.746 -7.825 1.00 36.22 252 VAL A C 1
ATOM 2011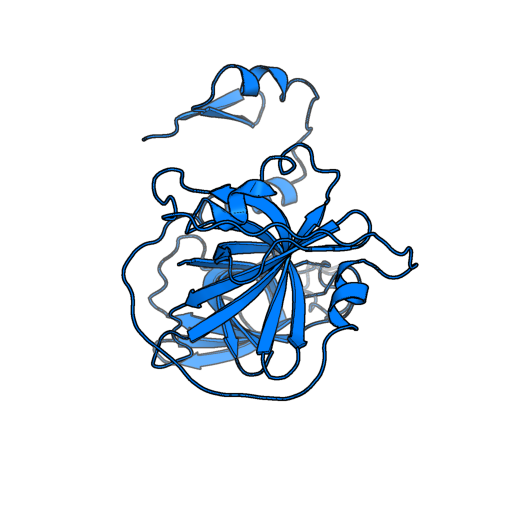 O O . VAL A 1 252 ? 2.931 14.972 -8.020 1.00 36.22 252 VAL A O 1
ATOM 2014 N N . LYS A 1 253 ? 0.834 15.735 -7.790 1.00 32.84 253 LYS A N 1
ATOM 2015 C CA . LYS A 1 253 ? 1.152 17.133 -8.102 1.00 32.84 253 LYS A CA 1
ATOM 2016 C C . LYS A 1 253 ? 2.075 17.781 -7.063 1.00 32.84 253 LYS A C 1
ATOM 2018 O O . LYS A 1 253 ? 2.888 18.629 -7.423 1.00 32.84 253 LYS A O 1
ATOM 2023 N N . LEU A 1 254 ? 1.980 17.367 -5.796 1.00 36.66 254 LEU A N 1
ATOM 2024 C CA . LEU A 1 254 ? 2.803 17.898 -4.706 1.00 36.66 254 LEU A CA 1
ATOM 2025 C C . LEU A 1 254 ? 4.260 17.413 -4.802 1.00 36.66 254 LEU A C 1
ATOM 2027 O O . LEU A 1 254 ? 5.185 18.198 -4.610 1.00 36.66 254 LEU A O 1
ATOM 2031 N N . ILE A 1 255 ? 4.469 16.144 -5.168 1.00 39.81 255 ILE A N 1
ATOM 2032 C CA . ILE A 1 255 ? 5.805 15.541 -5.323 1.00 39.81 255 ILE A CA 1
ATOM 2033 C C . ILE A 1 255 ? 6.577 16.210 -6.474 1.00 39.81 255 ILE A C 1
ATOM 2035 O O . ILE A 1 255 ? 7.727 16.615 -6.294 1.00 39.81 255 ILE A O 1
ATOM 2039 N N . ASN A 1 256 ? 5.921 16.442 -7.616 1.00 34.84 256 ASN A N 1
ATOM 2040 C CA . ASN A 1 256 ? 6.530 17.142 -8.755 1.00 34.84 256 ASN A CA 1
ATOM 2041 C C . ASN A 1 256 ? 6.833 18.631 -8.486 1.00 34.84 256 ASN A C 1
ATOM 2043 O O . ASN A 1 256 ? 7.722 19.194 -9.125 1.00 34.84 256 ASN A O 1
ATOM 2047 N N . LEU A 1 257 ? 6.146 19.267 -7.529 1.00 35.94 257 LEU A N 1
ATOM 2048 C CA . LEU A 1 257 ? 6.479 20.616 -7.050 1.00 35.94 257 LEU A CA 1
ATOM 2049 C C . LEU A 1 257 ? 7.694 20.610 -6.109 1.00 35.94 257 LEU A C 1
ATOM 2051 O O . LEU A 1 257 ? 8.598 21.428 -6.272 1.00 35.94 257 LEU A O 1
ATOM 2055 N N . LEU A 1 258 ? 7.761 19.662 -5.168 1.00 38.22 258 LEU A N 1
ATOM 2056 C CA . LEU A 1 258 ? 8.873 19.544 -4.215 1.00 38.22 258 LEU A CA 1
ATOM 2057 C C . LEU A 1 258 ? 10.216 19.254 -4.907 1.00 38.22 258 LEU A C 1
ATOM 2059 O O . LEU A 1 258 ? 11.235 19.845 -4.545 1.00 38.22 258 LEU A O 1
ATOM 2063 N N . ASN A 1 259 ? 10.217 18.427 -5.958 1.00 40.12 259 ASN A N 1
ATOM 2064 C CA . ASN A 1 259 ? 11.426 18.109 -6.727 1.00 40.12 259 ASN A CA 1
ATOM 2065 C C . ASN A 1 259 ? 12.027 19.311 -7.492 1.00 40.12 259 ASN A C 1
ATOM 2067 O O . ASN A 1 259 ? 13.184 19.245 -7.904 1.00 40.12 259 ASN A O 1
ATOM 2071 N N . ARG A 1 260 ? 11.294 20.426 -7.662 1.00 36.69 260 ARG A N 1
ATOM 2072 C CA . ARG A 1 260 ? 11.760 21.617 -8.404 1.00 36.69 260 ARG A CA 1
ATOM 2073 C C . ARG A 1 260 ? 12.463 22.690 -7.558 1.00 36.69 260 ARG A C 1
ATOM 2075 O O . ARG A 1 260 ? 12.844 23.715 -8.106 1.00 36.69 260 ARG A O 1
ATOM 2082 N N . LYS A 1 261 ? 12.681 22.466 -6.254 1.00 34.31 261 LYS A N 1
ATOM 2083 C CA . LYS A 1 261 ? 13.403 23.372 -5.321 1.00 34.31 261 LYS A CA 1
ATOM 2084 C C . LYS A 1 261 ? 12.815 24.786 -5.099 1.00 34.31 261 LYS A C 1
ATOM 2086 O O . LYS A 1 261 ? 13.406 25.553 -4.345 1.00 34.31 261 L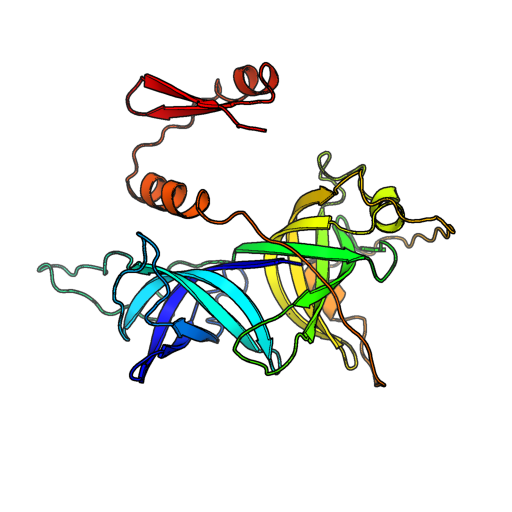YS A O 1
ATOM 2091 N N . GLU A 1 262 ? 11.651 25.132 -5.652 1.00 35.19 262 GLU A N 1
ATOM 2092 C CA . GLU A 1 262 ? 11.059 26.484 -5.557 1.00 35.19 262 GLU A CA 1
ATOM 2093 C C . GLU A 1 262 ? 9.854 26.588 -4.594 1.00 35.19 262 GLU A C 1
ATOM 2095 O O . GLU A 1 262 ? 8.779 27.053 -4.967 1.00 35.19 262 GLU A O 1
ATOM 2100 N N . VAL A 1 263 ? 10.011 26.184 -3.324 1.00 33.25 263 VAL A N 1
ATOM 2101 C CA . VAL A 1 263 ? 8.994 26.445 -2.280 1.00 33.25 263 VAL A CA 1
ATOM 2102 C C . VAL A 1 263 ? 9.641 26.928 -0.980 1.00 33.25 263 VAL A C 1
ATOM 2104 O O . VAL A 1 263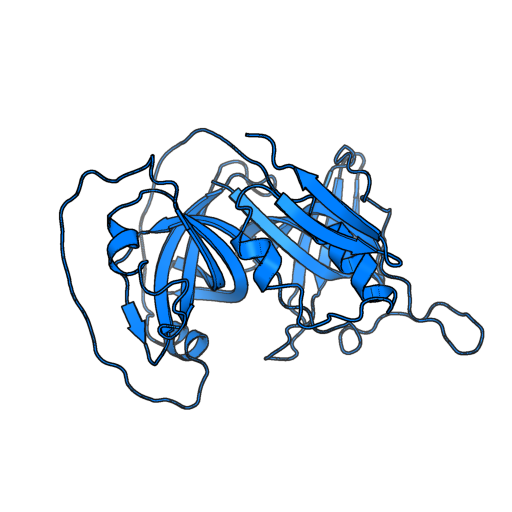 ? 10.195 26.141 -0.215 1.00 33.25 263 VAL A O 1
ATOM 2107 N N . ILE A 1 264 ? 9.513 28.227 -0.689 1.00 31.00 264 ILE A N 1
ATOM 2108 C CA . ILE A 1 264 ? 9.817 28.800 0.631 1.00 31.00 264 ILE A CA 1
ATOM 2109 C C . ILE A 1 264 ? 8.515 28.855 1.436 1.00 31.00 264 ILE A C 1
ATOM 2111 O O . ILE A 1 264 ? 7.668 29.717 1.200 1.00 31.00 264 ILE A O 1
ATOM 2115 N N . ILE A 1 265 ? 8.353 27.950 2.403 1.00 32.25 265 ILE A N 1
ATOM 2116 C CA . ILE A 1 265 ? 7.197 27.956 3.308 1.00 32.25 265 ILE A CA 1
ATOM 2117 C C . ILE A 1 265 ? 7.385 29.079 4.339 1.00 32.25 265 ILE A C 1
ATOM 2119 O O . ILE A 1 265 ? 8.127 28.929 5.310 1.00 32.25 265 ILE A O 1
ATOM 2123 N N . LYS A 1 266 ? 6.722 30.222 4.126 1.00 27.22 266 LYS A N 1
ATOM 2124 C CA . LYS A 1 266 ? 6.651 31.306 5.118 1.00 27.22 266 LYS A CA 1
ATOM 2125 C C . LYS A 1 266 ? 5.590 31.022 6.185 1.00 27.22 266 LYS A C 1
ATOM 2127 O O . LYS A 1 266 ? 4.598 30.341 5.942 1.00 27.22 266 LYS A O 1
ATOM 2132 N N . LYS A 1 267 ? 5.810 31.581 7.378 1.00 30.61 267 LYS A N 1
ATOM 2133 C CA . LYS A 1 267 ? 5.064 31.280 8.614 1.00 30.61 267 LYS A CA 1
ATOM 2134 C C . LYS A 1 267 ? 3.595 31.748 8.609 1.00 30.61 267 LYS A C 1
ATOM 2136 O O . LYS A 1 267 ? 2.812 31.281 9.424 1.00 30.61 267 LYS A O 1
ATOM 2141 N N . GLU A 1 268 ? 3.226 32.630 7.682 1.00 28.08 268 GLU A N 1
ATOM 2142 C CA . GLU A 1 268 ? 1.910 33.290 7.583 1.00 28.08 268 GLU A CA 1
ATOM 2143 C C . GLU A 1 268 ? 0.783 32.379 7.049 1.00 28.08 268 GLU A C 1
ATOM 2145 O O . GLU A 1 268 ? -0.387 32.739 7.120 1.00 28.08 268 GLU A O 1
ATOM 2150 N N . VAL A 1 269 ? 1.101 31.190 6.519 1.00 35.91 269 VAL A N 1
ATOM 2151 C CA . VAL A 1 269 ? 0.122 30.303 5.851 1.00 35.91 269 VAL A CA 1
ATOM 2152 C C . VAL A 1 269 ? -0.907 29.682 6.817 1.00 35.91 269 VAL A C 1
ATOM 2154 O O . VAL A 1 269 ? -1.954 29.216 6.374 1.00 35.91 269 VAL A O 1
ATOM 2157 N N . VAL A 1 270 ? -0.644 29.677 8.129 1.00 36.38 270 VAL A N 1
ATOM 2158 C CA . VAL A 1 270 ? -1.489 28.981 9.121 1.00 36.38 270 VAL A CA 1
ATOM 2159 C C . VAL A 1 270 ? -2.775 29.755 9.452 1.00 36.38 270 VAL A C 1
ATOM 2161 O O . VAL A 1 270 ? -3.860 29.183 9.390 1.00 36.38 270 VAL A O 1
ATOM 2164 N N . GLU A 1 271 ? -2.682 31.055 9.749 1.00 31.66 271 GLU A N 1
ATOM 2165 C CA . GLU A 1 271 ? -3.798 31.846 10.314 1.00 31.66 271 GLU A CA 1
ATOM 2166 C C . GLU A 1 271 ? -4.942 32.130 9.319 1.00 31.66 271 GLU A C 1
ATOM 2168 O O . GLU A 1 271 ? -6.082 32.388 9.713 1.00 31.66 271 GLU A O 1
ATOM 2173 N N . ASP A 1 272 ? -4.654 32.092 8.017 1.00 31.59 272 ASP A N 1
ATOM 2174 C CA . ASP A 1 272 ? -5.634 32.396 6.966 1.00 31.59 272 ASP A CA 1
ATOM 2175 C C . ASP A 1 272 ? -6.467 31.157 6.569 1.00 31.59 272 ASP A C 1
ATOM 2177 O O . ASP A 1 272 ? -7.597 31.281 6.091 1.00 31.59 272 ASP A O 1
ATOM 2181 N N . ALA A 1 273 ? -5.946 29.950 6.833 1.00 36.75 273 ALA A N 1
ATOM 2182 C CA . ALA A 1 273 ? -6.646 28.683 6.612 1.00 36.75 273 ALA A CA 1
ATOM 2183 C C . ALA A 1 273 ? -7.723 28.413 7.681 1.00 36.75 273 ALA A C 1
ATOM 2185 O O . ALA A 1 273 ? -8.805 27.918 7.361 1.00 36.75 273 ALA A O 1
ATOM 2186 N N . GLU A 1 274 ? -7.480 28.805 8.938 1.00 36.00 274 GLU A N 1
ATOM 2187 C CA . GLU A 1 274 ? -8.445 28.653 10.041 1.00 36.00 274 GLU A CA 1
ATOM 2188 C C . GLU A 1 274 ? -9.768 29.399 9.785 1.00 36.00 274 GLU A C 1
ATOM 2190 O O . GLU A 1 274 ? -10.825 29.009 10.288 1.00 36.00 274 GLU A O 1
ATOM 2195 N N . ARG A 1 275 ? -9.727 30.462 8.970 1.00 34.31 275 ARG A N 1
ATOM 2196 C CA . ARG A 1 275 ? -10.855 31.376 8.748 1.00 34.31 275 ARG A CA 1
ATOM 2197 C C . ARG A 1 275 ? -11.811 30.956 7.621 1.00 34.31 275 ARG A C 1
ATOM 2199 O O . ARG A 1 275 ? -12.871 31.561 7.493 1.00 34.31 275 ARG A O 1
ATOM 2206 N N . ASN A 1 276 ? -11.478 29.942 6.812 1.00 33.69 276 ASN A N 1
ATOM 2207 C CA . ASN A 1 276 ? -12.299 29.504 5.670 1.00 33.69 276 ASN A CA 1
ATOM 2208 C C . ASN A 1 276 ? -12.262 27.978 5.450 1.00 33.69 276 ASN A C 1
ATOM 2210 O O . ASN A 1 276 ? -11.520 27.468 4.615 1.00 33.69 276 ASN A O 1
ATOM 2214 N N . LYS A 1 277 ? -13.156 27.247 6.129 1.00 40.38 277 LYS A N 1
ATOM 2215 C CA . LYS A 1 277 ? -13.223 25.766 6.148 1.00 40.38 277 LYS A CA 1
ATOM 2216 C C . LYS A 1 277 ? -13.461 25.054 4.793 1.00 40.38 277 LYS A C 1
ATOM 2218 O O . LYS A 1 277 ? -13.449 23.832 4.765 1.00 40.38 277 LYS A O 1
ATOM 2223 N N . ASN A 1 278 ? -13.667 25.790 3.694 1.00 31.48 278 ASN A N 1
ATOM 2224 C CA . ASN A 1 278 ? -14.059 25.271 2.368 1.00 31.48 278 ASN A CA 1
ATOM 2225 C C . ASN A 1 278 ? -13.079 25.651 1.229 1.00 31.48 278 ASN A C 1
ATOM 2227 O O . ASN A 1 278 ? -13.452 25.654 0.051 1.00 31.48 278 ASN A O 1
ATOM 2231 N N . TYR A 1 279 ? -11.838 26.028 1.558 1.00 31.75 279 TYR A N 1
ATOM 2232 C CA . TYR A 1 279 ? -10.806 26.355 0.569 1.00 31.75 279 TYR A CA 1
ATOM 2233 C C . TYR A 1 279 ? -9.440 25.809 0.977 1.00 31.75 279 TYR A C 1
ATOM 2235 O O . TYR A 1 279 ? -8.949 26.102 2.063 1.00 31.75 279 TYR A O 1
ATOM 2243 N N . PHE A 1 280 ? -8.772 25.127 0.046 1.00 32.94 280 PHE A N 1
ATOM 2244 C CA . PHE A 1 280 ? -7.316 25.024 0.083 1.00 32.94 280 PHE A CA 1
ATOM 2245 C C . PHE A 1 280 ? -6.731 26.212 -0.684 1.00 32.94 280 PHE A C 1
ATOM 2247 O O . PHE A 1 280 ? -7.115 26.485 -1.827 1.00 32.94 280 PHE A O 1
ATOM 2254 N N . ALA A 1 281 ? -5.802 26.922 -0.046 1.00 29.33 281 ALA A N 1
ATOM 2255 C CA . ALA A 1 281 ? -5.054 28.015 -0.646 1.00 29.33 281 ALA A CA 1
ATOM 2256 C C . ALA A 1 281 ? -3.559 27.693 -0.614 1.00 29.33 281 ALA A C 1
ATOM 2258 O O . ALA A 1 281 ? -3.014 27.323 0.424 1.00 29.33 281 ALA A O 1
ATOM 2259 N N . TYR A 1 282 ? -2.891 27.863 -1.750 1.00 37.44 282 TYR A N 1
ATOM 2260 C CA . TYR A 1 282 ? -1.435 27.822 -1.838 1.00 37.44 282 TYR A CA 1
ATOM 2261 C C . TYR A 1 282 ? -0.939 28.893 -2.812 1.00 37.44 282 TYR A C 1
ATOM 2263 O O . TYR A 1 282 ? -1.686 29.413 -3.646 1.00 37.44 282 TYR A O 1
ATOM 2271 N N . TYR A 1 283 ? 0.327 29.274 -2.656 1.00 30.45 283 TYR A N 1
ATOM 2272 C CA . TYR A 1 283 ? 0.944 30.358 -3.413 1.00 30.45 283 TYR A CA 1
ATOM 2273 C C . TYR A 1 283 ? 1.914 29.803 -4.453 1.00 30.45 283 TYR A C 1
ATOM 2275 O O . TYR A 1 283 ? 2.718 28.923 -4.158 1.00 30.45 283 TYR A O 1
ATOM 2283 N N . THR A 1 284 ? 1.867 30.365 -5.658 1.00 31.44 284 THR A N 1
ATOM 2284 C CA . THR A 1 284 ? 2.820 30.090 -6.742 1.00 31.44 284 THR A CA 1
ATOM 2285 C C . THR A 1 284 ? 3.239 31.417 -7.362 1.00 31.44 284 THR A C 1
ATOM 2287 O O . THR A 1 284 ? 2.369 32.196 -7.755 1.00 31.44 284 THR A O 1
ATOM 2290 N N . ASN A 1 285 ? 4.543 31.694 -7.438 1.00 30.52 285 ASN A N 1
ATOM 2291 C CA . ASN A 1 285 ? 5.127 32.912 -8.025 1.00 30.52 285 ASN A CA 1
ATOM 2292 C C . ASN A 1 285 ? 4.392 34.204 -7.610 1.00 30.52 285 ASN A C 1
ATOM 2294 O O . ASN A 1 285 ? 3.880 34.954 -8.440 1.00 30.52 285 ASN A O 1
ATOM 2298 N N . ASN A 1 286 ? 4.305 34.426 -6.293 1.00 31.38 286 ASN A N 1
ATOM 2299 C CA . ASN A 1 286 ? 3.643 35.563 -5.635 1.00 31.38 286 ASN A CA 1
ATOM 2300 C C . ASN A 1 286 ? 2.143 35.763 -5.950 1.00 31.38 286 ASN A C 1
ATOM 2302 O O . ASN A 1 286 ? 1.569 36.771 -5.541 1.00 31.38 286 ASN A O 1
ATOM 2306 N N . LYS A 1 287 ? 1.466 34.802 -6.596 1.00 28.36 287 LYS A N 1
ATOM 2307 C CA . LYS A 1 287 ? 0.001 34.787 -6.732 1.00 28.36 287 LYS A CA 1
ATOM 2308 C C . LYS A 1 287 ? -0.633 33.768 -5.787 1.00 28.36 287 LYS A C 1
ATOM 2310 O O . LYS A 1 287 ? -0.199 32.618 -5.713 1.00 28.36 287 LYS A O 1
ATOM 2315 N N . LYS A 1 288 ? -1.682 34.207 -5.086 1.00 38.41 288 LYS A N 1
ATOM 2316 C CA . LYS A 1 288 ? -2.568 33.365 -4.272 1.00 38.41 288 LYS A CA 1
ATOM 2317 C C . LYS A 1 288 ? -3.522 32.614 -5.199 1.00 38.41 288 LYS A C 1
ATOM 2319 O O . LYS A 1 288 ? -4.219 33.255 -5.984 1.00 38.41 288 LYS A O 1
ATOM 2324 N N . ILE A 1 289 ? -3.576 31.289 -5.099 1.00 34.16 289 ILE A N 1
ATOM 2325 C CA . ILE A 1 289 ? -4.574 30.471 -5.796 1.00 34.16 289 ILE A CA 1
ATOM 2326 C C . ILE A 1 289 ? -5.440 29.796 -4.732 1.00 34.16 289 ILE A C 1
ATOM 2328 O O . ILE A 1 289 ? -4.951 28.990 -3.944 1.00 34.16 289 ILE A O 1
ATOM 2332 N N . CYS A 1 290 ? -6.726 30.147 -4.706 1.00 30.02 290 CYS A N 1
ATOM 2333 C CA . CYS A 1 290 ? -7.726 29.534 -3.834 1.00 30.02 290 CYS A CA 1
ATOM 2334 C C . CYS A 1 290 ? -8.585 28.581 -4.667 1.00 30.02 290 CYS A C 1
ATOM 2336 O O . CYS A 1 290 ? -9.269 29.031 -5.588 1.00 30.02 290 CYS A O 1
ATOM 2338 N N . GLN A 1 291 ? -8.584 27.288 -4.342 1.00 32.31 291 GLN A N 1
ATOM 2339 C CA . GLN A 1 291 ? -9.445 26.310 -5.007 1.00 32.31 291 GLN A CA 1
ATOM 2340 C C . GLN A 1 291 ? -10.599 25.916 -4.079 1.00 32.31 291 GLN A C 1
ATOM 2342 O O . GLN A 1 291 ? -10.391 25.521 -2.932 1.00 32.31 291 GLN A O 1
ATOM 2347 N N . LYS A 1 292 ? -11.827 26.082 -4.578 1.00 25.08 292 LYS A N 1
ATOM 2348 C CA . LYS A 1 292 ? -13.069 25.842 -3.835 1.00 25.08 292 LYS A CA 1
ATOM 2349 C C . LYS A 1 292 ? -13.359 24.345 -3.761 1.00 25.08 292 LYS A C 1
ATOM 2351 O O . LYS A 1 292 ? -13.392 23.692 -4.804 1.00 25.08 292 LYS A O 1
ATOM 2356 N N . SER A 1 293 ? -13.625 23.817 -2.568 1.00 29.16 293 SER A N 1
ATOM 2357 C CA . SER A 1 293 ? -14.238 22.492 -2.446 1.00 29.16 293 SER A CA 1
ATOM 2358 C C . SER A 1 293 ? -15.700 22.571 -2.894 1.00 29.16 293 SER A C 1
ATOM 2360 O O . SER A 1 293 ? -16.474 23.371 -2.361 1.00 29.16 293 SER A O 1
ATOM 2362 N N . PHE A 1 294 ? -16.073 21.758 -3.880 1.00 29.48 294 PHE A N 1
ATOM 2363 C CA . PHE A 1 294 ? -17.475 21.492 -4.204 1.00 29.48 294 PHE A CA 1
ATOM 2364 C C . PHE A 1 294 ? -18.030 20.412 -3.248 1.00 29.48 294 PHE A C 1
ATOM 2366 O O . PHE A 1 294 ? -17.225 19.646 -2.713 1.00 29.48 294 PHE A O 1
ATOM 2373 N N . PRO A 1 295 ? -19.348 20.424 -2.965 1.00 32.19 295 PRO A N 1
ATOM 2374 C CA . PRO A 1 295 ? -19.971 19.596 -1.925 1.00 32.19 295 PRO A CA 1
ATOM 2375 C C . PRO A 1 295 ? -20.105 18.113 -2.304 1.00 32.19 295 PRO A C 1
ATOM 2377 O O . PRO A 1 295 ? -20.189 17.822 -3.519 1.00 32.19 295 PRO A O 1
#